Protein AF-A0A087UMG6-F1 (afdb_monomer_lite)

Organism: Stegodyphus mimosarum (NCBI:txid407821)

Sequence (334 aa):
MNNIQQLRVQLEKMFESMGGEKLDEEAASILNELQQQLNTVLDDLSVVFAKSLEGTIRESMQELSALLSAVKGTGQVSMNQVSQRNEVMAEADHVLHPLMDILDGKLSMFYQVCERTVLKRLLKELWKIVITTMEKIVVLPPISEKNVILPNLPNAKIEDMGRLLRNHVTATTKLPSALGVMVEKNLTPKQCAVLDVALDTIKQYFHANGNGLKKAFLDKSAELQSLRYALSLYTQTTDTLIKTFVTTQTKQDAPTAEEGSVGEVSIQVDLFTHPGTGEHKITVKVVAANDLKWPSTSMFRPFVEVNLIGPHLSDKRRKHATKSKNNNWSPKYN

InterPro domains:
  IPR000008 C2 domain [PF00168] (281-334)
  IPR010439 MUN domain [PF06292] (1-245)
  IPR014772 Mammalian uncoordinated homology 13, domain 2 [PS51259] (93-245)
  IPR027080 Protein Unc-13 [PTHR10480] (1-334)
  IPR035892 C2 domain superfamily [G3DSA:2.60.40.150] (274-334)
  IPR035892 C2 domain superfamily [SSF49562] (280-334)

pLDDT: mean 81.46, std 19.26, range [29.16, 97.81]

Secondary structure (DSSP, 8-state):
-HHHHHHHHHHHHHHHHTTGGGS-HHHHHHHHHHHHHHHHHHHHHHHHHHHHTHHHHHHHHHHHHHHHHH----S---TTSHHHHHHHHHHHHHHHHHHHHHHHHHHHHHHHHS-HHHHHHHHHHHHHHHHHHHIIIIISPP--GGGTTSS--TT--THHHHHHHHHHHHTTT---S-S------PPPHHHHHHHHHHHHHHHHHHHGGGTSS-HHHHHT-HHHHHHHHHHHHHHS-HHHHHHHHHHH-SSS----TTT----EEEEEEEEEE-TTT--EEEEEEEEEEES---S-TTS-----EEE---TT-TTS--EEEPPP-TT-SS-B--

Structure (mmCIF, N/CA/C/O backbone):
data_AF-A0A087UMG6-F1
#
_entry.id   AF-A0A087UMG6-F1
#
loop_
_atom_site.group_PDB
_atom_site.id
_atom_site.type_symbol
_atom_site.label_atom_id
_atom_site.label_alt_id
_atom_site.label_comp_id
_atom_site.label_asym_id
_atom_site.label_entity_id
_atom_site.label_seq_id
_atom_site.pdbx_PDB_ins_code
_atom_site.Cartn_x
_atom_site.Cartn_y
_atom_site.Cartn_z
_atom_site.occupancy
_atom_site.B_iso_or_equiv
_atom_site.auth_seq_id
_atom_site.auth_comp_id
_atom_site.auth_asym_id
_atom_site.auth_atom_id
_atom_site.pdbx_PDB_model_num
ATOM 1 N N . MET A 1 1 ? -2.969 4.863 24.214 1.00 96.88 1 MET A N 1
ATOM 2 C CA . MET A 1 1 ? -3.986 4.663 23.153 1.00 96.88 1 MET A CA 1
ATOM 3 C C . MET A 1 1 ? -5.329 4.210 23.714 1.00 96.88 1 MET A C 1
ATOM 5 O O . MET A 1 1 ? -6.269 4.979 23.588 1.00 96.88 1 MET A O 1
ATOM 9 N N . ASN A 1 2 ? -5.426 3.057 24.400 1.00 97.50 2 ASN A N 1
ATOM 10 C CA . ASN A 1 2 ? -6.680 2.620 25.051 1.00 97.50 2 ASN A CA 1
ATOM 11 C C . ASN A 1 2 ? -7.293 3.700 25.955 1.00 97.50 2 ASN A C 1
ATOM 13 O O . ASN A 1 2 ? -8.479 3.971 25.845 1.00 97.50 2 ASN A O 1
ATOM 17 N N . ASN A 1 3 ? -6.483 4.384 26.772 1.00 97.81 3 ASN A N 1
ATOM 18 C CA . ASN A 1 3 ? -6.980 5.471 27.623 1.00 97.81 3 ASN A CA 1
ATOM 19 C C . ASN A 1 3 ? -7.586 6.630 26.812 1.00 97.81 3 ASN A C 1
ATOM 21 O O . ASN A 1 3 ? -8.640 7.126 27.180 1.00 97.81 3 ASN A O 1
ATOM 25 N N . ILE A 1 4 ? -6.980 7.027 25.685 1.00 97.25 4 ILE A N 1
ATOM 26 C CA . ILE A 1 4 ? -7.534 8.072 24.803 1.00 97.25 4 ILE A CA 1
ATOM 27 C C . ILE A 1 4 ? -8.855 7.607 24.190 1.00 97.25 4 ILE A C 1
ATOM 29 O O . ILE A 1 4 ? -9.830 8.350 24.182 1.00 97.25 4 ILE A O 1
ATOM 33 N N . GLN A 1 5 ? -8.921 6.355 23.733 1.00 97.25 5 GLN A N 1
ATOM 34 C CA . GLN A 1 5 ? -10.170 5.788 23.235 1.00 97.25 5 GLN A CA 1
ATOM 35 C C . GLN A 1 5 ? -11.246 5.725 24.331 1.00 97.25 5 GLN A C 1
ATOM 37 O O . GLN A 1 5 ? -12.407 6.012 24.058 1.00 97.25 5 GLN A O 1
ATOM 42 N N . GLN A 1 6 ? -10.869 5.423 25.573 1.00 96.88 6 GLN A N 1
ATOM 43 C CA . GLN A 1 6 ? -11.788 5.450 26.706 1.00 96.88 6 GLN A CA 1
ATOM 44 C C . GLN A 1 6 ? -12.286 6.870 26.995 1.00 96.88 6 GLN A C 1
ATOM 46 O O . GLN A 1 6 ? -13.479 7.039 27.227 1.00 96.88 6 GLN A O 1
ATOM 51 N N . LEU A 1 7 ? -11.419 7.889 26.933 1.00 97.56 7 LEU A N 1
ATOM 52 C CA . LEU A 1 7 ? -11.834 9.291 27.059 1.00 97.56 7 LEU A CA 1
ATOM 53 C C . LEU A 1 7 ? -12.870 9.663 25.994 1.00 97.56 7 LEU A C 1
ATOM 55 O O . LEU A 1 7 ? -13.872 10.279 26.333 1.00 97.56 7 LEU A O 1
ATOM 59 N N . ARG A 1 8 ? -12.690 9.221 24.741 1.00 97.00 8 ARG A N 1
ATOM 60 C CA . ARG A 1 8 ? -13.680 9.430 23.668 1.00 97.00 8 ARG A CA 1
ATOM 61 C C . ARG A 1 8 ? -15.029 8.800 24.000 1.00 97.00 8 ARG A C 1
ATOM 63 O O . ARG A 1 8 ? -16.051 9.466 23.908 1.00 97.00 8 ARG A O 1
ATOM 70 N N . VAL A 1 9 ? -15.041 7.545 24.446 1.00 96.88 9 VAL A N 1
ATOM 71 C CA . VAL A 1 9 ? -16.291 6.855 24.817 1.00 96.88 9 VAL A CA 1
ATOM 72 C C . VAL A 1 9 ? -16.974 7.531 26.011 1.00 96.88 9 VAL A C 1
ATOM 74 O O . VAL A 1 9 ? -18.194 7.658 26.037 1.00 96.88 9 VAL A O 1
ATOM 77 N N . GLN A 1 10 ? -16.212 7.972 27.015 1.00 97.06 10 GLN A N 1
ATOM 78 C CA . GLN A 1 10 ? -16.776 8.657 28.184 1.00 97.06 10 GLN A CA 1
ATOM 79 C C . GLN A 1 10 ? -17.287 10.060 27.842 1.00 97.06 10 GLN A C 1
ATOM 81 O O . GLN A 1 10 ? -18.325 10.463 28.356 1.00 97.06 10 GLN A O 1
ATOM 86 N N . LEU A 1 11 ? -16.605 10.776 26.947 1.00 96.69 11 LEU A N 1
ATOM 87 C CA . LEU A 1 11 ? -17.041 12.079 26.451 1.00 96.69 11 LEU A CA 1
ATOM 88 C C . LEU A 1 11 ? -18.372 11.976 25.688 1.00 96.69 11 LEU A C 1
ATOM 90 O O . LEU A 1 11 ? -19.240 12.821 25.871 1.00 96.69 11 LEU A O 1
ATOM 94 N N . GLU A 1 12 ? -18.565 10.922 24.893 1.00 95.25 12 GLU A N 1
ATOM 95 C CA . GLU A 1 12 ? -19.831 10.656 24.190 1.00 95.25 12 GLU A CA 1
ATOM 96 C C . GLU A 1 12 ? -20.974 10.365 25.177 1.00 95.25 12 GLU A C 1
ATOM 98 O O . GLU A 1 12 ? -22.037 10.975 25.099 1.00 95.25 12 GLU A O 1
ATOM 103 N N . LYS A 1 13 ? -20.724 9.541 26.203 1.00 96.31 13 LYS A N 1
ATOM 104 C CA . LYS A 1 13 ? -21.700 9.302 27.284 1.00 96.31 13 LYS A CA 1
ATOM 105 C C . LYS A 1 13 ? -22.037 10.565 28.075 1.00 96.31 13 LYS A C 1
ATOM 107 O O . LYS A 1 13 ? -23.180 10.747 28.495 1.00 96.31 13 LYS A O 1
ATOM 112 N N . MET A 1 14 ? -21.046 11.423 28.312 1.00 96.50 14 MET A N 1
ATOM 113 C CA . MET A 1 14 ? -21.250 12.709 28.977 1.00 96.50 14 MET A CA 1
ATOM 114 C C . MET A 1 14 ? -22.135 13.620 28.121 1.00 96.50 14 MET A C 1
ATOM 116 O O . MET A 1 14 ? -23.086 14.189 28.647 1.00 96.50 14 MET A O 1
ATOM 120 N N . PHE A 1 15 ? -21.881 13.692 26.812 1.00 95.44 15 PHE A N 1
ATOM 121 C CA . PHE A 1 15 ? -22.708 14.437 25.860 1.00 95.44 15 PHE A CA 1
ATOM 122 C C . PHE A 1 15 ? -24.171 13.959 25.866 1.00 95.44 15 PHE A C 1
ATOM 124 O O . PHE A 1 15 ? -25.082 14.773 26.019 1.00 95.44 15 PHE A O 1
ATOM 131 N N . GLU A 1 16 ? -24.408 12.644 25.803 1.00 95.56 16 GLU A N 1
ATOM 132 C CA . GLU A 1 16 ? -25.759 12.070 25.913 1.00 95.56 16 GLU A CA 1
ATOM 133 C C . GLU A 1 16 ? -26.431 12.431 27.249 1.00 95.56 16 GLU A C 1
ATOM 135 O O . GLU A 1 16 ? -27.597 12.828 27.279 1.00 95.56 16 GLU A O 1
ATOM 140 N N . SER A 1 17 ? -25.683 12.363 28.354 1.00 95.50 17 SER A N 1
ATOM 141 C CA . SER A 1 17 ? -26.187 12.685 29.699 1.00 95.50 17 SER A CA 1
ATOM 142 C C . SER A 1 17 ? -26.533 14.168 29.873 1.00 95.50 17 SER A C 1
ATOM 144 O O . SER A 1 17 ? -27.397 14.505 30.681 1.00 95.50 17 SER A O 1
ATOM 146 N N . MET A 1 18 ? -25.882 15.055 29.116 1.00 94.38 18 MET A N 1
ATOM 147 C CA . MET A 1 18 ? -26.137 16.499 29.122 1.00 94.38 18 MET A CA 1
ATOM 148 C C . MET A 1 18 ? -27.337 16.912 28.252 1.00 94.38 18 MET A C 1
ATOM 150 O O . MET A 1 18 ? -27.683 18.090 28.221 1.00 94.38 18 MET A O 1
ATOM 154 N N . GLY A 1 19 ? -28.000 15.967 27.577 1.00 91.62 19 GLY A N 1
ATOM 155 C CA . GLY A 1 19 ? -29.175 16.229 26.741 1.00 91.62 19 GLY A CA 1
ATOM 156 C C . GLY A 1 19 ? -29.000 15.843 25.273 1.00 91.62 19 GLY A C 1
ATOM 157 O O . GLY A 1 19 ? -29.970 15.936 24.517 1.00 91.62 19 GLY A O 1
ATOM 158 N N . GLY A 1 20 ? -27.810 15.379 24.874 1.00 92.19 20 GLY A N 1
ATOM 159 C CA . GLY A 1 20 ? -27.520 14.912 23.519 1.00 92.19 20 GLY A CA 1
ATOM 160 C C . GLY A 1 20 ? -27.880 15.960 22.467 1.00 92.19 20 GLY A C 1
ATOM 161 O O . GLY A 1 20 ? -27.432 17.097 22.531 1.00 92.19 20 GLY A O 1
ATOM 162 N N . GLU A 1 21 ? -28.756 15.599 21.530 1.00 90.19 21 GLU A N 1
ATOM 163 C CA . GLU A 1 21 ? -29.233 16.499 20.466 1.00 90.19 21 GLU A CA 1
ATOM 164 C C . GLU A 1 21 ? -30.024 17.718 20.972 1.00 90.19 21 GLU A C 1
ATOM 166 O O . GLU A 1 21 ? -30.238 18.662 20.219 1.00 90.19 21 GLU A O 1
ATOM 171 N N . LYS A 1 22 ? -30.480 17.709 22.231 1.00 92.44 22 LYS A N 1
ATOM 172 C CA . LYS A 1 22 ? -31.186 18.840 22.859 1.00 92.44 22 LYS A CA 1
ATOM 173 C C . LYS A 1 22 ? -30.254 19.758 23.651 1.00 92.44 22 LYS A C 1
ATOM 175 O O . LYS A 1 22 ? -30.741 20.688 24.294 1.00 92.44 22 LYS A O 1
ATOM 180 N N . LEU A 1 23 ? -28.955 19.457 23.678 1.00 93.56 23 LEU A N 1
ATOM 181 C CA . LEU A 1 23 ? -27.955 20.323 24.285 1.00 93.56 23 LEU A CA 1
ATOM 182 C C . LEU A 1 23 ? -27.859 21.631 23.490 1.00 93.56 23 LEU A C 1
ATOM 184 O O . LEU A 1 23 ? -28.075 21.650 22.282 1.00 93.56 23 LEU A O 1
ATOM 188 N N . ASP A 1 24 ? -27.522 22.712 24.188 1.00 95.62 24 ASP A N 1
ATOM 189 C CA . ASP A 1 24 ? -27.194 23.991 23.568 1.00 95.62 24 ASP A CA 1
ATOM 190 C C . ASP A 1 24 ? -26.159 23.829 22.435 1.00 95.62 24 ASP A C 1
ATOM 192 O O . ASP A 1 24 ? -25.191 23.073 22.569 1.00 95.62 24 ASP A O 1
ATOM 196 N N . GLU A 1 25 ? -26.373 24.527 21.3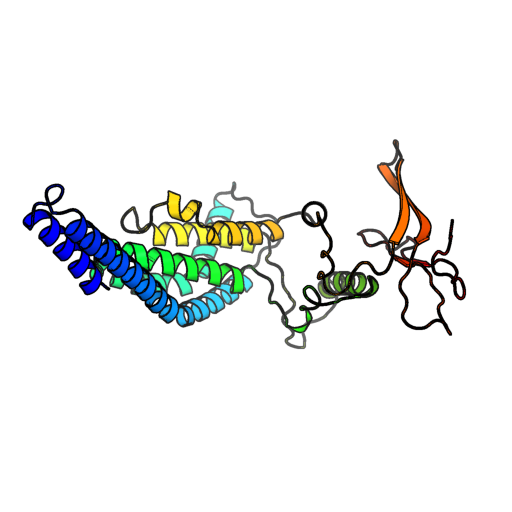15 1.00 94.56 25 GLU A N 1
ATOM 197 C CA . GLU A 1 25 ? -25.588 24.346 20.088 1.00 94.56 25 GLU A CA 1
ATOM 198 C C . GLU A 1 25 ? -24.107 24.701 20.274 1.00 94.56 25 GLU A C 1
ATOM 200 O O . GLU A 1 25 ? -23.239 24.011 19.732 1.00 94.56 25 GLU A O 1
ATOM 205 N N . GLU A 1 26 ? -23.793 25.732 21.066 1.00 95.19 26 GLU A N 1
ATOM 206 C CA . GLU A 1 26 ? -22.411 26.152 21.315 1.00 95.19 26 GLU A CA 1
ATOM 207 C C . GLU A 1 26 ? -21.678 25.096 22.151 1.00 95.19 26 GLU A C 1
ATOM 209 O O . GLU A 1 26 ? -20.587 24.642 21.787 1.00 95.19 26 GLU A O 1
ATOM 214 N N . ALA A 1 27 ? -22.319 24.616 23.221 1.00 94.62 27 ALA A N 1
ATOM 215 C CA . ALA A 1 27 ? -21.781 23.533 24.040 1.00 94.62 27 ALA A CA 1
ATOM 216 C C . ALA A 1 27 ? -21.611 22.227 23.238 1.00 94.62 27 ALA A C 1
ATOM 218 O O . ALA A 1 27 ? -20.572 21.566 23.338 1.00 94.62 27 ALA A O 1
ATOM 219 N N . ALA A 1 28 ? -22.597 21.864 22.412 1.00 94.75 28 ALA A N 1
ATOM 220 C CA . ALA A 1 28 ? -22.528 20.689 21.546 1.00 94.75 28 ALA A CA 1
ATOM 221 C C . ALA A 1 28 ? -21.385 20.798 20.523 1.00 94.75 28 ALA A C 1
ATOM 223 O O . ALA A 1 28 ? -20.657 19.824 20.309 1.00 94.75 28 ALA A O 1
ATOM 224 N N . SER A 1 29 ? -21.183 21.978 19.929 1.00 95.38 29 SER A N 1
ATOM 225 C CA . SER A 1 29 ? -20.085 22.232 18.991 1.00 95.38 29 SER A CA 1
ATOM 226 C C . SER A 1 29 ? -18.717 22.001 19.641 1.00 95.38 29 SER A C 1
ATOM 228 O O . SER A 1 29 ? -17.891 21.279 19.083 1.00 95.38 29 SER A O 1
ATOM 230 N N . ILE A 1 30 ? -18.495 22.532 20.849 1.00 96.31 30 ILE A N 1
ATOM 231 C CA . ILE A 1 30 ? -17.230 22.368 21.588 1.00 96.31 30 ILE A CA 1
ATOM 232 C C . ILE A 1 30 ? -16.951 20.889 21.899 1.00 96.31 30 ILE A C 1
ATOM 234 O O . ILE A 1 30 ? -15.829 20.407 21.724 1.00 96.31 30 ILE A O 1
ATOM 238 N N . LEU A 1 31 ? -17.965 20.141 22.346 1.00 95.88 31 LEU A N 1
ATOM 239 C CA . LEU A 1 31 ? -17.809 18.718 22.671 1.00 95.88 31 LEU A CA 1
ATOM 240 C C . LEU A 1 31 ? -17.528 17.867 21.423 1.00 95.88 31 LEU A C 1
ATOM 242 O O . LEU A 1 31 ? -16.711 16.942 21.482 1.00 95.88 31 LEU A O 1
ATOM 246 N N . ASN A 1 32 ? -18.150 18.199 20.290 1.00 94.81 32 ASN A N 1
ATOM 247 C CA . ASN A 1 32 ? -17.884 17.548 19.006 1.00 94.81 32 ASN A CA 1
ATOM 248 C C . ASN A 1 32 ? -16.474 17.853 18.484 1.00 94.81 32 ASN A C 1
ATOM 250 O O . ASN A 1 32 ? -15.786 16.949 18.000 1.00 94.81 32 ASN A O 1
ATOM 254 N N . GLU A 1 33 ? -16.004 19.093 18.629 1.00 97.06 33 GLU A N 1
ATOM 255 C CA . GLU A 1 33 ? -14.626 19.446 18.286 1.00 97.06 33 GLU A CA 1
ATOM 256 C C . GLU A 1 33 ? -13.630 18.666 19.156 1.00 97.06 33 GLU A C 1
ATOM 258 O O . GLU A 1 33 ? -12.687 18.061 18.638 1.00 97.06 33 GLU A O 1
ATOM 263 N N . LEU A 1 34 ? -13.880 18.572 20.466 1.00 97.38 34 LEU A N 1
ATOM 264 C CA . LEU A 1 34 ? -13.047 17.783 21.374 1.00 97.38 34 LEU A CA 1
ATOM 265 C C . LEU A 1 34 ? -13.039 16.288 21.000 1.00 97.38 34 LEU A C 1
ATOM 267 O O . LEU A 1 34 ? -11.981 15.652 21.030 1.00 97.38 34 LEU A O 1
ATOM 271 N N . GLN A 1 35 ? -14.180 15.719 20.591 1.00 97.00 35 GLN A N 1
ATOM 272 C CA . GLN A 1 35 ? -14.247 14.350 20.056 1.00 97.00 35 GLN A CA 1
ATOM 273 C C . GLN A 1 35 ? -13.342 14.162 18.837 1.00 97.00 35 GLN A C 1
ATOM 275 O O . GLN A 1 35 ? -12.642 13.145 18.731 1.00 97.00 35 GLN A O 1
ATOM 280 N N . GLN A 1 36 ? -13.344 15.132 17.922 1.00 97.38 36 GLN A N 1
ATOM 281 C CA . GLN A 1 36 ? -12.503 15.104 16.732 1.00 97.38 36 GLN A CA 1
ATOM 282 C C . GLN A 1 36 ? -11.019 15.247 17.089 1.00 97.38 36 GLN A C 1
ATOM 284 O O . GLN A 1 36 ? -10.199 14.485 16.577 1.00 97.38 36 GLN A O 1
ATOM 289 N N . GLN A 1 37 ? -10.665 16.138 18.015 1.00 97.75 37 GLN A N 1
ATOM 290 C CA . GLN A 1 37 ? -9.287 16.297 18.488 1.00 97.75 37 GLN A CA 1
ATOM 291 C C . GLN A 1 37 ? -8.762 15.010 19.140 1.00 97.75 37 GLN A C 1
ATOM 293 O O . GLN A 1 37 ? -7.687 14.528 18.782 1.00 97.75 37 GLN A O 1
ATOM 298 N N . LEU A 1 38 ? -9.542 14.387 20.031 1.00 97.50 38 LEU A N 1
ATOM 299 C CA . LEU A 1 38 ? -9.181 13.097 20.630 1.00 97.50 38 LEU A CA 1
ATOM 300 C C . LEU A 1 38 ? -9.047 11.989 19.575 1.00 97.50 38 LEU A C 1
ATOM 302 O O . LEU A 1 38 ? -8.204 11.098 19.715 1.00 97.50 38 LEU A O 1
ATOM 306 N N . ASN A 1 39 ? -9.872 12.028 18.524 1.00 96.12 39 ASN A N 1
ATOM 307 C CA . ASN A 1 39 ? -9.770 11.103 17.401 1.00 96.12 39 ASN A CA 1
ATOM 308 C C . ASN A 1 39 ? -8.438 11.264 16.653 1.00 96.12 39 ASN A C 1
ATOM 310 O O . ASN A 1 39 ? -7.780 10.257 16.396 1.00 96.12 39 ASN A O 1
ATOM 314 N N . THR A 1 40 ? -8.044 12.500 16.345 1.00 97.44 40 THR A N 1
ATOM 315 C CA . THR A 1 40 ? -6.772 12.818 15.678 1.00 97.44 40 THR A CA 1
ATOM 316 C C . THR A 1 40 ? -5.576 12.413 16.536 1.00 97.44 40 THR A C 1
ATOM 318 O O . THR A 1 40 ? -4.700 11.703 16.056 1.00 97.44 40 THR A O 1
ATOM 321 N N . VAL A 1 41 ? -5.586 12.733 17.837 1.00 97.50 41 VAL A N 1
ATOM 322 C CA . VAL A 1 41 ? -4.524 12.314 18.774 1.00 97.50 41 VAL A CA 1
ATOM 323 C C . VAL A 1 41 ? -4.368 10.791 18.793 1.00 97.50 41 VAL A C 1
ATOM 325 O O . VAL A 1 41 ? -3.254 10.272 18.878 1.00 97.50 41 VAL A O 1
ATOM 328 N N . LEU A 1 42 ? -5.473 10.045 18.712 1.00 96.81 42 LEU A N 1
ATOM 329 C CA . LEU A 1 42 ? -5.409 8.588 18.649 1.00 96.81 42 LEU A CA 1
ATOM 330 C C . LEU A 1 42 ? -4.791 8.086 17.333 1.00 96.81 42 LEU A C 1
ATOM 332 O O . LEU A 1 42 ? -4.050 7.100 17.365 1.00 96.81 42 LEU A O 1
ATOM 336 N N . ASP A 1 43 ? -5.073 8.736 16.203 1.00 95.62 43 ASP A N 1
ATOM 337 C CA . ASP A 1 43 ? -4.438 8.425 14.916 1.00 95.62 43 ASP A CA 1
ATOM 338 C C . ASP A 1 43 ? -2.933 8.726 14.955 1.00 95.62 43 ASP A C 1
ATOM 340 O O . ASP A 1 43 ? -2.131 7.835 14.668 1.00 95.62 43 ASP A O 1
ATOM 344 N N . ASP A 1 44 ? -2.531 9.899 15.440 1.00 96.75 44 ASP A N 1
ATOM 345 C CA . ASP A 1 44 ? -1.119 10.290 15.547 1.00 96.75 44 ASP A CA 1
ATOM 346 C C . ASP A 1 44 ? -0.325 9.338 16.451 1.00 96.75 44 ASP A C 1
ATOM 348 O O . ASP A 1 44 ? 0.765 8.877 16.098 1.00 96.75 44 ASP A O 1
ATOM 352 N N . LEU A 1 45 ? -0.893 8.957 17.601 1.00 97.31 45 LEU A N 1
ATOM 353 C CA . LEU A 1 45 ? -0.280 7.961 18.484 1.00 97.31 45 LEU A CA 1
ATOM 354 C C . LEU A 1 45 ? -0.165 6.585 17.814 1.00 97.31 45 LEU A C 1
ATOM 356 O O . LEU A 1 45 ? 0.808 5.872 18.070 1.00 97.31 45 LEU A O 1
ATOM 360 N N . SER A 1 46 ? -1.129 6.211 16.964 1.00 96.38 46 SER A N 1
ATOM 361 C CA . SER A 1 46 ? -1.071 4.957 16.198 1.00 96.38 46 SER A CA 1
ATOM 362 C C . SER A 1 46 ? 0.108 4.967 15.230 1.00 96.38 46 SER A C 1
ATOM 364 O O . SER A 1 46 ? 0.848 3.985 15.166 1.00 96.38 46 SER A O 1
ATOM 366 N N . VAL A 1 47 ? 0.319 6.088 14.534 1.00 96.38 47 VAL A N 1
ATOM 367 C CA . VAL A 1 47 ? 1.440 6.283 13.603 1.00 96.38 47 VAL A CA 1
ATOM 368 C C . VAL A 1 47 ? 2.774 6.212 14.344 1.00 96.38 47 VAL A C 1
ATOM 370 O O . VAL A 1 47 ? 3.663 5.468 13.930 1.00 96.38 47 VAL A O 1
ATOM 373 N N . VAL A 1 48 ? 2.921 6.939 15.458 1.00 97.50 48 VAL A N 1
ATOM 374 C CA . VAL A 1 48 ? 4.161 6.938 16.258 1.00 97.50 48 VAL A CA 1
ATOM 375 C C . VAL A 1 48 ? 4.487 5.531 16.756 1.00 97.50 48 VAL A C 1
ATOM 377 O O . VAL A 1 48 ? 5.625 5.074 16.627 1.00 97.50 48 VAL A O 1
ATOM 380 N N . PHE A 1 49 ? 3.489 4.819 17.283 1.00 96.25 49 PHE A N 1
ATOM 381 C CA . PHE A 1 49 ? 3.678 3.453 17.754 1.00 96.25 49 PHE A CA 1
ATOM 382 C C . PHE A 1 49 ? 4.054 2.502 16.614 1.00 96.25 49 PHE A C 1
ATOM 384 O O . PHE A 1 49 ? 5.026 1.762 16.738 1.00 96.25 49 PHE A O 1
ATOM 391 N N . ALA A 1 50 ? 3.339 2.534 15.488 1.00 95.38 50 ALA A N 1
ATOM 392 C CA . ALA A 1 50 ? 3.637 1.664 14.353 1.00 95.38 50 ALA A CA 1
ATOM 393 C C . ALA A 1 50 ? 5.045 1.927 13.796 1.00 95.38 50 ALA A C 1
ATOM 395 O O . ALA A 1 50 ? 5.793 0.987 13.534 1.00 95.38 50 ALA A O 1
ATOM 396 N N . LYS A 1 51 ? 5.450 3.199 13.710 1.00 94.94 51 LYS A N 1
ATOM 397 C CA . LYS A 1 51 ? 6.790 3.596 13.264 1.00 94.94 51 LYS A CA 1
ATOM 398 C C . LYS A 1 51 ? 7.902 3.068 14.173 1.00 94.94 51 LYS A C 1
ATOM 400 O O . LYS A 1 51 ? 8.984 2.757 13.687 1.00 94.94 51 LYS A O 1
ATOM 405 N N . SER A 1 52 ? 7.639 2.887 15.470 1.00 96.00 52 SER A N 1
ATOM 406 C CA . SER A 1 52 ? 8.608 2.258 16.384 1.00 96.00 52 SER A CA 1
ATOM 407 C C . SER A 1 52 ? 8.933 0.799 16.023 1.00 96.00 52 SER A C 1
ATOM 409 O O . SER A 1 52 ? 10.004 0.309 16.369 1.00 96.00 52 SER A O 1
ATOM 411 N N . LEU A 1 53 ? 8.044 0.120 15.288 1.00 94.75 53 LEU A N 1
ATOM 412 C CA . LEU A 1 53 ? 8.231 -1.257 14.821 1.00 94.75 53 LEU A CA 1
ATOM 413 C C . LEU A 1 53 ? 8.912 -1.329 13.446 1.00 94.75 53 LEU A C 1
ATOM 415 O O . LEU A 1 53 ? 9.311 -2.413 13.024 1.00 94.75 53 LEU A O 1
ATOM 419 N N . GLU A 1 54 ? 9.062 -0.198 12.745 1.00 94.12 54 GLU A N 1
ATOM 420 C CA . GLU A 1 54 ? 9.599 -0.146 11.379 1.00 94.12 54 GLU A CA 1
ATOM 421 C C . GLU A 1 54 ? 11.014 -0.732 11.290 1.00 94.12 54 GLU A C 1
ATOM 423 O O . GLU A 1 54 ? 11.313 -1.441 10.333 1.00 94.12 54 GLU A O 1
ATOM 428 N N . GLY A 1 55 ? 11.867 -0.494 12.294 1.00 94.94 55 GLY A N 1
ATOM 429 C CA . GLY A 1 55 ? 13.229 -1.040 12.340 1.00 94.94 55 GLY A CA 1
ATOM 430 C C . GLY A 1 55 ? 13.246 -2.570 12.344 1.00 94.94 55 GLY A C 1
ATOM 431 O O . GLY A 1 55 ? 13.857 -3.185 11.476 1.00 94.94 55 GLY A O 1
ATOM 432 N N . THR A 1 56 ? 12.484 -3.181 13.252 1.00 95.19 56 THR A N 1
ATOM 433 C CA . THR A 1 56 ? 12.365 -4.643 13.358 1.00 95.19 56 THR A CA 1
ATOM 434 C C . THR A 1 56 ? 11.730 -5.262 12.109 1.00 95.19 56 THR A C 1
ATOM 436 O O . THR A 1 56 ? 12.180 -6.298 11.627 1.00 95.19 56 THR A O 1
ATOM 439 N N . ILE A 1 57 ? 10.707 -4.616 11.537 1.00 96.38 57 ILE A N 1
ATOM 440 C CA . ILE A 1 57 ? 10.078 -5.073 10.285 1.00 96.38 57 ILE A CA 1
ATOM 441 C C . ILE A 1 57 ? 11.072 -4.990 9.125 1.00 96.38 57 ILE A C 1
ATOM 443 O O . ILE A 1 57 ? 11.108 -5.885 8.286 1.00 96.38 57 ILE A O 1
ATOM 447 N N . ARG A 1 58 ? 11.889 -3.935 9.067 1.00 95.38 58 ARG A N 1
ATOM 448 C CA . ARG A 1 58 ? 12.925 -3.761 8.044 1.00 95.38 58 ARG A CA 1
ATOM 449 C C . ARG A 1 58 ? 13.981 -4.861 8.108 1.00 95.38 58 ARG A C 1
ATOM 451 O O . ARG A 1 58 ? 14.318 -5.387 7.053 1.00 95.38 58 ARG A O 1
ATOM 458 N N . GLU A 1 59 ? 14.479 -5.202 9.293 1.00 95.06 59 GLU A N 1
ATOM 459 C CA . GLU A 1 59 ? 15.451 -6.294 9.489 1.00 95.06 59 GLU A CA 1
ATOM 460 C C . GLU A 1 59 ? 14.875 -7.632 9.006 1.00 95.06 59 GLU A C 1
ATOM 462 O O . GLU A 1 59 ? 15.445 -8.293 8.142 1.00 95.06 59 GLU A O 1
ATOM 467 N N . SER A 1 60 ? 13.662 -7.954 9.447 1.00 96.19 60 SER A N 1
ATOM 468 C CA . SER A 1 60 ? 12.928 -9.137 8.994 1.00 96.19 60 SER A CA 1
ATOM 469 C C . SER A 1 60 ? 12.707 -9.178 7.479 1.00 96.19 60 SER A C 1
ATOM 471 O O . SER A 1 60 ? 12.857 -10.215 6.834 1.00 96.19 60 SER A O 1
ATOM 473 N N . MET A 1 61 ? 12.409 -8.028 6.872 1.00 95.56 61 MET A N 1
ATOM 474 C CA . MET A 1 61 ? 12.225 -7.926 5.427 1.00 95.56 61 MET A CA 1
ATOM 475 C C . MET A 1 61 ? 13.542 -8.111 4.653 1.00 95.56 61 MET A C 1
ATOM 477 O O . MET A 1 61 ? 13.523 -8.580 3.515 1.00 95.56 61 MET A O 1
ATOM 481 N N . GLN A 1 62 ? 14.689 -7.761 5.246 1.00 94.06 62 GLN A N 1
ATOM 482 C CA . GLN A 1 62 ? 16.005 -8.047 4.664 1.00 94.06 62 GLN A CA 1
ATOM 483 C C . GLN A 1 62 ? 16.299 -9.549 4.675 1.00 94.06 62 GLN A C 1
ATOM 485 O O . GLN A 1 62 ? 16.772 -10.077 3.668 1.00 94.06 62 GLN A O 1
ATOM 490 N N . GLU A 1 63 ? 15.967 -10.245 5.763 1.00 94.81 63 GLU A N 1
ATOM 491 C CA . GLU A 1 63 ? 16.071 -11.708 5.834 1.00 94.81 63 GLU A CA 1
ATOM 492 C C . GLU A 1 63 ? 15.145 -12.386 4.818 1.00 94.81 63 GLU A C 1
ATOM 494 O O . GLU A 1 63 ? 15.590 -13.246 4.057 1.00 94.81 63 GLU A O 1
ATOM 499 N N . LEU A 1 64 ? 13.891 -11.932 4.720 1.00 95.50 64 LEU A N 1
ATOM 500 C CA . LEU A 1 64 ? 12.943 -12.384 3.699 1.00 95.50 64 LEU A CA 1
ATOM 501 C C . LEU A 1 64 ? 13.512 -12.199 2.285 1.00 95.50 64 LEU A C 1
ATOM 503 O O . LEU A 1 64 ? 13.445 -13.114 1.464 1.00 95.50 64 LEU A O 1
ATOM 507 N N . SER A 1 65 ? 14.104 -11.036 1.994 1.00 92.62 65 SER A N 1
ATOM 508 C CA . SER A 1 65 ? 14.742 -10.756 0.700 1.00 92.62 65 SER A CA 1
ATOM 509 C C . SER A 1 65 ? 15.905 -11.717 0.415 1.00 92.62 65 SER A C 1
ATOM 511 O O . SER A 1 65 ? 16.032 -12.244 -0.695 1.00 92.62 65 SER A O 1
ATOM 513 N N . ALA A 1 66 ? 16.720 -12.023 1.430 1.00 91.88 66 ALA A N 1
ATOM 514 C CA . ALA A 1 66 ? 17.809 -12.988 1.312 1.00 91.88 66 ALA A CA 1
ATOM 515 C C . ALA A 1 66 ? 17.293 -14.407 1.012 1.00 91.88 66 ALA A C 1
ATOM 517 O O . ALA A 1 66 ? 17.810 -15.051 0.093 1.00 91.88 66 ALA A O 1
ATOM 518 N N . LEU A 1 67 ? 16.245 -14.866 1.705 1.00 93.94 67 LEU A N 1
ATOM 519 C CA . LEU A 1 67 ? 15.600 -16.159 1.438 1.00 93.94 67 LEU A CA 1
ATOM 520 C C . LEU A 1 67 ? 15.012 -16.207 0.025 1.00 93.94 67 LEU A C 1
ATOM 522 O O . LEU A 1 67 ? 15.278 -17.144 -0.728 1.00 93.94 67 LEU A O 1
ATOM 526 N N . LEU A 1 68 ? 14.303 -15.152 -0.389 1.00 92.62 68 LEU A N 1
ATOM 527 C CA . LEU A 1 68 ? 13.749 -15.057 -1.737 1.00 92.62 68 LEU A CA 1
ATOM 528 C C . LEU A 1 68 ? 14.847 -15.140 -2.807 1.00 92.62 68 LEU A C 1
ATOM 530 O O . LEU A 1 68 ? 14.666 -15.789 -3.838 1.00 92.62 68 LEU A O 1
ATOM 534 N N . SER A 1 69 ? 16.009 -14.525 -2.569 1.00 89.38 69 SER A N 1
ATOM 535 C CA . SER A 1 69 ? 17.143 -14.566 -3.501 1.00 89.38 69 SER A CA 1
ATOM 536 C C . SER A 1 69 ? 17.718 -15.978 -3.703 1.00 89.38 69 SER A C 1
ATOM 538 O O . SER A 1 69 ? 18.303 -16.262 -4.755 1.00 89.38 69 SER A O 1
ATOM 540 N N . ALA A 1 70 ? 17.527 -16.870 -2.724 1.00 88.62 70 ALA A N 1
ATOM 541 C CA . ALA A 1 70 ? 17.945 -18.267 -2.786 1.00 88.62 70 ALA A CA 1
ATOM 542 C C . ALA A 1 70 ? 16.971 -19.149 -3.586 1.00 88.62 70 ALA A C 1
ATOM 544 O O . ALA A 1 70 ? 17.370 -20.229 -4.034 1.00 88.62 70 ALA A O 1
ATOM 545 N N . VAL A 1 71 ? 15.740 -18.680 -3.830 1.00 88.00 71 VAL A N 1
ATOM 546 C CA . VAL A 1 71 ? 14.736 -19.391 -4.631 1.00 88.00 71 VAL A CA 1
ATOM 547 C C . VAL A 1 71 ? 15.223 -19.522 -6.069 1.00 88.00 71 VAL A C 1
ATOM 549 O O . VAL A 1 71 ? 15.310 -18.551 -6.826 1.00 88.00 71 VAL A O 1
ATOM 552 N N . LYS A 1 72 ? 15.527 -20.758 -6.469 1.00 81.81 72 LYS A N 1
ATOM 553 C CA . LYS A 1 72 ? 15.950 -21.092 -7.831 1.00 81.81 72 LYS A CA 1
ATOM 554 C C . LYS A 1 72 ? 14.790 -21.698 -8.616 1.00 81.81 72 LYS A C 1
ATOM 556 O O . LYS A 1 72 ? 14.054 -22.560 -8.137 1.00 81.81 72 LYS A O 1
ATOM 561 N N . GLY A 1 73 ? 14.663 -21.268 -9.865 1.00 67.50 73 GLY A N 1
ATOM 562 C CA . GLY A 1 73 ? 13.763 -21.861 -10.844 1.00 67.50 73 GLY A CA 1
ATOM 563 C C . GLY A 1 73 ? 13.845 -21.122 -12.168 1.00 67.50 73 GLY A C 1
ATOM 564 O O . GLY A 1 73 ? 13.635 -19.914 -12.233 1.00 67.50 73 GLY A O 1
ATOM 565 N N . THR A 1 74 ? 14.189 -21.847 -13.225 1.00 52.66 74 THR A N 1
ATOM 566 C CA . THR A 1 74 ? 14.248 -21.326 -14.592 1.00 52.66 74 THR A CA 1
ATOM 567 C C . THR A 1 74 ? 12.954 -21.689 -15.313 1.00 52.66 74 THR A C 1
ATOM 569 O O . THR A 1 74 ? 12.728 -22.864 -15.591 1.00 52.66 74 THR A O 1
ATOM 572 N N . GLY A 1 75 ? 12.108 -20.702 -15.615 1.00 60.91 75 GLY A N 1
ATOM 573 C CA . GLY A 1 75 ? 10.892 -20.896 -16.415 1.00 60.91 75 GLY A CA 1
ATOM 574 C C . GLY A 1 75 ? 9.658 -20.191 -15.853 1.00 60.91 75 GLY A C 1
ATOM 575 O O . GLY A 1 75 ? 9.645 -19.748 -14.706 1.00 60.91 75 GLY A O 1
ATOM 576 N N . GLN A 1 76 ? 8.616 -20.070 -16.679 1.00 61.47 76 GLN A N 1
ATOM 577 C CA . GLN A 1 76 ? 7.295 -19.644 -16.217 1.00 61.47 76 GLN A CA 1
ATOM 578 C C . GLN A 1 76 ? 6.684 -20.755 -15.358 1.00 61.47 76 GLN A C 1
ATOM 580 O O . GLN A 1 76 ? 6.616 -21.906 -15.787 1.00 61.47 76 GLN A O 1
ATOM 585 N N . VAL A 1 77 ? 6.245 -20.411 -14.148 1.00 69.00 77 VAL A N 1
ATOM 586 C CA . VAL A 1 77 ? 5.577 -21.357 -13.249 1.00 69.00 77 VAL A CA 1
ATOM 587 C C . VAL A 1 77 ? 4.107 -21.456 -13.639 1.00 69.00 77 VAL A C 1
ATOM 589 O O . VAL A 1 77 ? 3.420 -20.438 -13.740 1.00 69.00 77 VAL A O 1
ATOM 592 N N . SER A 1 78 ? 3.608 -22.673 -13.863 1.00 71.12 78 SER A N 1
ATOM 593 C CA . SER A 1 78 ? 2.195 -22.887 -14.164 1.00 71.12 78 SER A CA 1
ATOM 594 C C . SER A 1 78 ? 1.433 -23.205 -12.883 1.00 71.12 78 SER A C 1
ATOM 596 O O . SER A 1 78 ? 1.453 -24.332 -12.392 1.00 71.12 78 SER A O 1
ATOM 598 N N . MET A 1 79 ? 0.677 -22.230 -12.375 1.00 73.75 79 MET A N 1
ATOM 599 C CA . MET A 1 79 ? -0.180 -22.411 -11.190 1.00 73.75 79 MET A CA 1
ATOM 600 C C . MET A 1 79 ? -1.359 -23.380 -11.414 1.00 73.75 79 MET A C 1
ATOM 602 O O . MET A 1 79 ? -2.095 -23.692 -10.475 1.00 73.75 79 MET A O 1
ATOM 606 N N . ASN A 1 80 ? -1.532 -23.882 -12.643 1.00 73.31 80 ASN A N 1
ATOM 607 C CA . ASN A 1 80 ? -2.533 -24.891 -12.994 1.00 73.31 80 ASN A CA 1
ATOM 608 C C . ASN A 1 80 ? -2.091 -26.315 -12.619 1.00 73.31 80 ASN A C 1
ATOM 610 O O . ASN A 1 80 ? -2.942 -27.186 -12.448 1.00 73.31 80 ASN A O 1
ATOM 614 N N . GLN A 1 81 ? -0.784 -26.568 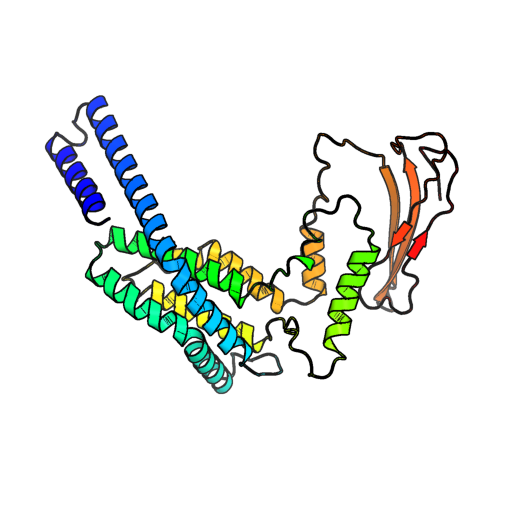-12.473 1.00 80.19 81 GLN A N 1
ATOM 615 C CA . GLN A 1 81 ? -0.283 -27.853 -11.985 1.00 80.19 81 GLN A CA 1
ATOM 616 C C . GLN A 1 81 ? -0.217 -27.853 -10.457 1.00 80.19 81 GLN A C 1
ATOM 618 O O . GLN A 1 81 ? 0.482 -27.044 -9.850 1.00 80.19 81 GLN A O 1
ATOM 623 N N . VAL A 1 82 ? -0.920 -28.801 -9.831 1.00 80.88 82 VAL A N 1
ATOM 624 C CA . VAL A 1 82 ? -1.019 -28.913 -8.365 1.00 80.88 82 VAL A CA 1
ATOM 625 C C . VAL A 1 82 ? 0.355 -29.097 -7.708 1.00 80.88 82 VAL A C 1
ATOM 627 O O . VAL A 1 82 ? 0.620 -28.488 -6.679 1.00 80.88 82 VAL A O 1
ATOM 630 N N . SER A 1 83 ? 1.254 -29.875 -8.318 1.00 81.69 83 SER A N 1
ATOM 631 C CA . SER A 1 83 ? 2.614 -30.095 -7.806 1.00 81.69 83 SER A CA 1
ATOM 632 C C . SER A 1 83 ? 3.440 -28.807 -7.750 1.00 81.69 83 SER A C 1
ATOM 634 O O . SER A 1 83 ? 4.002 -28.495 -6.705 1.00 81.69 83 SER A O 1
ATOM 636 N N . GLN A 1 84 ? 3.461 -28.027 -8.836 1.00 82.12 84 GLN A N 1
ATOM 637 C CA . GLN A 1 84 ? 4.180 -26.747 -8.890 1.00 82.12 84 GLN A CA 1
ATOM 638 C C . GLN A 1 84 ? 3.563 -25.712 -7.948 1.00 82.12 84 GLN A C 1
ATOM 640 O O . GLN A 1 84 ? 4.282 -24.966 -7.289 1.00 82.12 84 GLN A O 1
ATOM 645 N N . ARG A 1 85 ? 2.230 -25.685 -7.846 1.00 84.50 85 ARG A N 1
ATOM 646 C CA . ARG A 1 85 ? 1.525 -24.809 -6.908 1.00 84.50 85 ARG A CA 1
ATOM 647 C C . ARG A 1 85 ? 1.926 -25.097 -5.463 1.00 84.50 85 ARG A C 1
ATOM 649 O O . ARG A 1 85 ? 2.231 -24.163 -4.732 1.00 84.50 85 ARG A O 1
ATOM 656 N N . ASN A 1 86 ? 1.950 -26.370 -5.072 1.00 87.56 86 ASN A N 1
ATOM 657 C CA . ASN A 1 86 ? 2.333 -26.773 -3.720 1.00 87.56 86 ASN A CA 1
ATOM 658 C C . ASN A 1 86 ? 3.798 -26.426 -3.419 1.00 87.56 86 ASN A C 1
ATOM 660 O O . ASN A 1 86 ? 4.098 -25.999 -2.310 1.00 87.56 86 ASN A O 1
ATOM 664 N N . GLU A 1 87 ? 4.694 -26.555 -4.402 1.00 88.50 87 GLU A N 1
ATOM 665 C CA . GLU A 1 87 ? 6.093 -26.135 -4.264 1.00 88.50 87 GLU A CA 1
ATOM 666 C C . GLU A 1 87 ? 6.209 -24.619 -4.040 1.00 88.50 87 GLU A C 1
ATOM 668 O O . GLU A 1 87 ? 6.887 -24.188 -3.113 1.00 88.50 87 GLU A O 1
ATOM 673 N N . VAL A 1 88 ? 5.505 -23.805 -4.836 1.00 91.38 88 VAL A N 1
ATOM 674 C CA . VAL A 1 88 ? 5.481 -22.340 -4.662 1.00 91.38 88 VAL A CA 1
ATOM 675 C C . VAL A 1 88 ? 4.902 -21.946 -3.307 1.00 91.38 88 VAL A C 1
ATOM 677 O O . VAL A 1 88 ? 5.412 -21.021 -2.685 1.00 91.38 88 VAL A O 1
ATOM 680 N N . MET A 1 89 ? 3.856 -22.633 -2.841 1.00 91.62 89 MET A N 1
ATOM 681 C CA . MET A 1 89 ? 3.274 -22.380 -1.521 1.00 91.62 89 MET A CA 1
ATOM 682 C C . MET A 1 89 ? 4.263 -22.696 -0.396 1.00 91.62 89 MET A C 1
ATOM 684 O O . MET A 1 89 ? 4.458 -21.859 0.476 1.00 91.62 89 MET A O 1
ATOM 688 N N . ALA A 1 90 ? 4.941 -23.845 -0.456 1.00 92.69 90 ALA A N 1
ATOM 689 C CA . ALA A 1 90 ? 5.955 -24.206 0.533 1.00 92.69 90 ALA A CA 1
ATOM 690 C C . ALA A 1 90 ? 7.128 -23.210 0.549 1.00 92.69 90 ALA A C 1
ATOM 692 O O . ALA A 1 90 ? 7.618 -22.838 1.614 1.00 92.69 90 ALA A O 1
ATOM 693 N N . GLU A 1 91 ? 7.554 -22.740 -0.625 1.00 94.06 91 GLU A N 1
ATOM 694 C CA . GLU A 1 91 ? 8.595 -21.718 -0.737 1.00 94.06 91 GLU A CA 1
ATOM 695 C C . GLU A 1 91 ? 8.121 -20.361 -0.195 1.00 94.06 91 GLU A C 1
ATOM 697 O O . GLU A 1 91 ? 8.874 -19.671 0.485 1.00 94.06 91 GLU A O 1
ATOM 702 N N . ALA A 1 92 ? 6.865 -19.984 -0.445 1.00 95.56 92 ALA A N 1
ATOM 703 C CA . ALA A 1 92 ? 6.281 -18.763 0.104 1.00 95.56 92 ALA A CA 1
ATOM 704 C C . ALA A 1 92 ? 6.224 -18.807 1.633 1.00 95.56 92 ALA A C 1
ATOM 706 O O . ALA A 1 92 ? 6.606 -17.827 2.271 1.00 95.56 92 ALA A O 1
ATOM 707 N N . ASP A 1 93 ? 5.824 -19.938 2.215 1.00 94.88 93 ASP A N 1
ATOM 708 C CA . ASP A 1 93 ? 5.810 -20.132 3.666 1.00 94.88 93 ASP A CA 1
ATOM 709 C C . ASP A 1 93 ? 7.227 -20.051 4.258 1.00 94.88 93 ASP A C 1
ATOM 711 O O . ASP A 1 93 ? 7.432 -19.413 5.293 1.00 94.88 93 ASP A O 1
ATOM 715 N N . HIS A 1 94 ? 8.222 -20.633 3.578 1.00 95.38 94 HIS A N 1
ATOM 716 C CA . HIS A 1 94 ? 9.623 -20.550 3.992 1.00 95.38 94 HIS A CA 1
ATOM 717 C C . HIS A 1 94 ? 10.161 -19.113 3.941 1.00 95.38 94 HIS A C 1
ATOM 719 O O . HIS A 1 94 ? 10.720 -18.628 4.925 1.00 95.38 94 HIS A O 1
ATOM 725 N N . VAL A 1 95 ? 9.955 -18.416 2.821 1.00 95.94 95 VAL A N 1
ATOM 726 C CA . VAL A 1 95 ? 10.408 -17.032 2.609 1.00 95.94 95 VAL A CA 1
ATOM 727 C C . VAL A 1 95 ? 9.730 -16.068 3.585 1.00 95.94 95 VAL A C 1
ATOM 729 O O . VAL A 1 95 ? 10.374 -15.150 4.088 1.00 95.94 95 VAL A O 1
ATOM 732 N N . LEU A 1 96 ? 8.448 -16.275 3.894 1.00 96.19 96 LEU A N 1
ATOM 733 C CA . LEU A 1 96 ? 7.691 -15.428 4.819 1.00 96.19 96 LEU A CA 1
ATOM 734 C C . LEU A 1 96 ? 8.040 -15.614 6.292 1.00 96.19 96 LEU A C 1
ATOM 736 O O . LEU A 1 96 ? 7.671 -14.757 7.100 1.00 96.19 96 LEU A O 1
ATOM 740 N N . HIS A 1 97 ? 8.701 -16.712 6.651 1.00 95.62 97 HIS A N 1
ATOM 741 C CA . HIS A 1 97 ? 8.904 -17.101 8.041 1.00 95.62 97 HIS A CA 1
ATOM 742 C C . HIS A 1 97 ? 9.476 -15.980 8.936 1.00 95.62 97 HIS A C 1
ATOM 744 O O . HIS A 1 97 ? 8.871 -15.730 9.981 1.00 95.62 97 HIS A O 1
ATOM 750 N N . PRO A 1 98 ? 10.524 -15.222 8.535 1.00 95.75 98 PRO A N 1
ATOM 751 C CA . PRO A 1 98 ? 11.069 -14.145 9.366 1.00 95.75 98 PRO A CA 1
ATOM 752 C C . PRO A 1 98 ? 10.050 -13.049 9.692 1.00 95.75 98 PRO A C 1
ATOM 754 O O . PRO A 1 98 ? 10.086 -12.455 10.769 1.00 95.75 98 PRO A O 1
ATOM 757 N N . LEU A 1 99 ? 9.142 -12.743 8.760 1.00 95.81 99 LEU A N 1
ATOM 758 C CA . LEU A 1 99 ? 8.110 -11.723 8.953 1.00 95.81 99 LEU A CA 1
ATOM 759 C C . LEU A 1 99 ? 6.965 -12.261 9.805 1.00 95.81 99 LEU A C 1
ATOM 761 O O . LEU A 1 99 ? 6.466 -11.556 10.683 1.00 95.81 99 LEU A O 1
ATOM 765 N N . MET A 1 100 ? 6.555 -13.503 9.555 1.00 94.25 100 MET A N 1
ATOM 766 C CA . MET A 1 100 ? 5.444 -14.121 10.271 1.00 94.25 100 MET A CA 1
ATOM 767 C C . MET A 1 100 ? 5.754 -14.353 11.744 1.00 94.25 100 MET A C 1
ATOM 769 O O . MET A 1 100 ? 4.870 -14.121 12.556 1.00 94.25 100 MET A O 1
ATOM 773 N N . ASP A 1 101 ? 6.986 -14.709 12.107 1.00 93.19 101 ASP A N 1
ATOM 774 C CA . ASP A 1 101 ? 7.381 -14.879 13.513 1.00 93.19 101 ASP A CA 1
ATOM 775 C C . ASP A 1 101 ? 7.197 -13.579 14.326 1.00 93.19 101 ASP A C 1
ATOM 777 O O . ASP A 1 101 ? 6.576 -13.549 15.393 1.00 93.19 101 ASP A O 1
ATOM 781 N N . ILE A 1 102 ? 7.625 -12.444 13.759 1.00 91.75 102 ILE A N 1
ATOM 782 C CA . ILE A 1 102 ? 7.439 -11.129 14.389 1.00 91.75 102 ILE A CA 1
ATOM 783 C C . ILE A 1 102 ? 5.965 -10.735 14.419 1.00 91.75 102 ILE A C 1
ATOM 785 O O . ILE A 1 102 ? 5.478 -10.242 15.443 1.00 91.75 102 ILE A O 1
ATOM 789 N N . LEU A 1 103 ? 5.249 -10.908 13.305 1.00 91.19 103 LEU A N 1
ATOM 790 C CA . LEU A 1 103 ? 3.833 -10.561 13.245 1.00 91.19 103 LEU A CA 1
ATOM 791 C C . LEU A 1 103 ? 3.012 -11.416 14.214 1.00 91.19 103 LEU A C 1
ATOM 793 O O . LEU A 1 103 ? 2.128 -10.864 14.863 1.00 91.19 103 LEU A O 1
ATOM 797 N N . ASP A 1 104 ? 3.327 -12.697 14.386 1.00 90.38 104 ASP A N 1
ATOM 798 C CA . ASP A 1 104 ? 2.613 -13.591 15.299 1.00 90.38 104 ASP A CA 1
ATOM 799 C C . ASP A 1 104 ? 2.768 -13.179 16.755 1.00 90.38 104 ASP A C 1
ATOM 801 O O . ASP A 1 104 ? 1.765 -12.982 17.452 1.00 90.38 104 ASP A O 1
ATOM 805 N N . GLY A 1 105 ? 3.995 -12.884 17.186 1.00 89.56 105 GLY A N 1
ATOM 806 C CA . GLY A 1 105 ? 4.231 -12.359 18.528 1.00 89.56 105 GLY A CA 1
ATOM 807 C C . GLY A 1 105 ? 3.558 -11.000 18.765 1.00 89.56 105 GLY A C 1
ATOM 808 O O . GLY A 1 105 ? 2.892 -10.788 19.785 1.00 89.56 105 GLY A O 1
ATOM 809 N N . LYS A 1 106 ? 3.709 -10.050 17.831 1.00 89.19 106 LYS A N 1
ATOM 810 C CA . LYS A 1 106 ? 3.211 -8.675 18.014 1.00 89.19 106 LYS A CA 1
ATOM 811 C C . LYS A 1 106 ? 1.694 -8.577 17.872 1.00 89.19 106 LYS A C 1
ATOM 813 O O . LYS A 1 106 ? 1.057 -7.963 18.727 1.00 89.19 106 LYS A O 1
ATOM 818 N N . LEU A 1 107 ? 1.105 -9.179 16.837 1.00 89.44 107 LEU A N 1
ATOM 819 C CA . LEU A 1 107 ? -0.337 -9.102 16.594 1.00 89.44 107 LEU A CA 1
ATOM 820 C C . LEU A 1 107 ? -1.138 -9.858 17.648 1.00 89.44 107 LEU A C 1
ATOM 822 O O . LEU A 1 107 ? -2.170 -9.343 18.081 1.00 89.44 107 LEU A O 1
ATOM 826 N N . SER A 1 108 ? -0.653 -11.013 18.112 1.00 91.12 108 SER A N 1
ATOM 827 C CA . SER A 1 108 ? -1.291 -11.736 19.217 1.00 91.12 108 SER A CA 1
ATOM 828 C C . SER A 1 108 ? -1.314 -10.894 20.490 1.00 91.12 108 SER A C 1
ATOM 830 O O . SER A 1 108 ? -2.354 -10.781 21.140 1.00 91.12 108 SER A O 1
ATOM 832 N N . MET A 1 109 ? -0.202 -10.222 20.808 1.00 92.88 109 MET A N 1
ATOM 833 C CA . MET A 1 109 ? -0.145 -9.311 21.951 1.00 92.88 109 MET A CA 1
ATOM 834 C C . MET A 1 109 ? -1.098 -8.121 21.772 1.00 92.88 109 MET A C 1
ATOM 836 O O . MET A 1 109 ? -1.884 -7.835 22.675 1.00 92.88 109 MET A O 1
ATOM 840 N N . PHE A 1 110 ? -1.116 -7.473 20.600 1.00 93.38 110 PHE A N 1
ATOM 841 C CA . PHE A 1 110 ? -2.044 -6.366 20.328 1.00 93.38 110 PHE A CA 1
ATOM 842 C C . PHE A 1 110 ? -3.504 -6.801 20.442 1.00 93.38 110 PHE A C 1
ATOM 844 O O . PHE A 1 110 ? -4.310 -6.074 21.017 1.00 93.38 110 PHE A O 1
ATOM 851 N N . TYR A 1 111 ? -3.851 -7.985 19.938 1.00 91.94 111 TYR A N 1
ATOM 852 C CA . TYR A 1 111 ? -5.205 -8.521 20.035 1.00 91.94 111 TYR A CA 1
ATOM 853 C C . TYR A 1 111 ? -5.655 -8.717 21.490 1.00 91.94 111 TYR A C 1
ATOM 855 O O . TYR A 1 111 ? -6.818 -8.477 21.805 1.00 91.94 111 TYR A O 1
ATOM 863 N N . GLN A 1 112 ? -4.739 -9.106 22.380 1.00 93.62 112 GLN A N 1
ATOM 864 C CA . GLN A 1 112 ? -5.036 -9.307 23.800 1.00 93.62 112 GLN A CA 1
ATOM 865 C C . GLN A 1 112 ? -5.169 -7.995 24.582 1.00 93.62 112 GLN A C 1
ATOM 867 O O . GLN A 1 112 ? -6.010 -7.903 25.475 1.00 93.62 112 GLN A O 1
ATOM 872 N N . VAL A 1 113 ? -4.338 -6.990 24.282 1.00 94.94 113 VAL A N 1
ATOM 873 C CA . VAL A 1 113 ? -4.244 -5.778 25.118 1.00 94.94 113 VAL A CA 1
ATOM 874 C C . VAL A 1 113 ? -5.001 -4.576 24.562 1.00 94.94 113 VAL A C 1
ATOM 876 O O . VAL A 1 113 ? -5.331 -3.660 25.317 1.00 94.94 113 VAL A O 1
ATOM 879 N N . CYS A 1 114 ? -5.250 -4.511 23.254 1.00 95.88 114 CYS A N 1
ATOM 880 C CA . CYS A 1 114 ? -5.865 -3.345 22.628 1.00 95.88 114 CYS A CA 1
ATOM 881 C C . CYS A 1 114 ? -7.392 -3.438 22.618 1.00 95.88 114 CYS A C 1
ATOM 883 O O . CYS A 1 114 ? -7.978 -4.472 22.307 1.00 95.88 114 CYS A O 1
ATOM 885 N N . GLU A 1 115 ? -8.052 -2.303 22.854 1.00 95.25 115 GLU A N 1
ATOM 886 C CA . GLU A 1 115 ? -9.471 -2.167 22.525 1.00 95.25 115 GLU A CA 1
ATOM 887 C C . GLU A 1 115 ? -9.662 -2.283 20.997 1.00 95.25 115 GLU A C 1
ATOM 889 O O . GLU A 1 115 ? -8.771 -1.954 20.212 1.00 95.25 115 GLU A O 1
ATOM 894 N N . ARG A 1 116 ? -10.821 -2.774 20.545 1.00 92.94 116 ARG A N 1
ATOM 895 C CA . ARG A 1 116 ? -11.076 -3.127 19.138 1.00 92.94 116 ARG A CA 1
ATOM 896 C C . ARG A 1 116 ? -10.832 -1.978 18.151 1.00 92.94 116 ARG A C 1
ATOM 898 O O . ARG A 1 116 ? -10.344 -2.215 17.043 1.00 92.94 116 ARG A O 1
ATOM 905 N N . THR A 1 117 ? -11.199 -0.751 18.504 1.00 93.75 117 THR A N 1
ATOM 906 C CA . THR A 1 117 ? -10.973 0.449 17.683 1.00 93.75 117 THR A CA 1
ATOM 907 C C . THR A 1 117 ? -9.492 0.800 17.630 1.00 93.75 117 THR A C 1
ATOM 909 O O . THR A 1 117 ? -8.980 1.098 16.549 1.00 93.75 117 THR A O 1
ATOM 912 N N . VAL A 1 118 ? -8.796 0.701 18.765 1.00 96.75 118 VAL A N 1
ATOM 913 C CA . VAL A 1 118 ? -7.339 0.891 18.855 1.00 96.75 118 VAL A CA 1
ATOM 914 C C . VAL A 1 118 ? -6.596 -0.149 18.016 1.00 96.75 118 VAL A C 1
ATOM 916 O O . VAL A 1 118 ? -5.772 0.220 17.180 1.00 96.75 118 VAL A O 1
ATOM 919 N N . LEU A 1 119 ? -6.945 -1.430 18.163 1.00 96.06 119 LEU A N 1
ATOM 920 C CA . LEU A 1 119 ? -6.365 -2.532 17.396 1.00 96.06 119 LEU A CA 1
ATOM 921 C C . LEU A 1 119 ? -6.495 -2.279 15.893 1.00 96.06 119 LEU A C 1
ATOM 923 O O . LEU A 1 119 ? -5.519 -2.381 15.159 1.00 96.06 119 LEU A O 1
ATOM 927 N N . LYS A 1 120 ? -7.685 -1.892 15.420 1.00 95.31 120 LYS A N 1
ATOM 928 C CA . LYS A 1 120 ? -7.902 -1.611 13.994 1.00 95.31 120 LYS A CA 1
ATOM 929 C C . LYS A 1 120 ? -7.028 -0.474 13.470 1.00 95.31 120 LYS A C 1
ATOM 931 O O . LYS A 1 120 ? -6.597 -0.560 12.326 1.00 95.31 120 LYS A O 1
ATOM 936 N N . ARG A 1 121 ? -6.782 0.579 14.255 1.00 95.69 121 ARG A N 1
ATOM 937 C CA . ARG A 1 121 ? -5.890 1.682 13.846 1.00 95.69 121 ARG A CA 1
ATOM 938 C C . ARG A 1 121 ? -4.443 1.220 13.770 1.00 95.69 121 ARG A C 1
ATOM 940 O O . ARG A 1 121 ? -3.797 1.432 12.751 1.00 95.69 121 ARG A O 1
ATOM 947 N N . LEU A 1 122 ? -3.989 0.491 14.788 1.00 95.94 122 LEU A N 1
ATOM 948 C CA . LEU A 1 122 ? -2.652 -0.098 14.808 1.00 95.94 122 LEU A CA 1
ATOM 949 C C . LEU A 1 122 ? -2.417 -1.043 13.630 1.00 95.94 122 LEU A C 1
ATOM 951 O O . LEU A 1 122 ? -1.393 -0.943 12.963 1.00 95.94 122 LEU A O 1
ATOM 955 N N . LEU A 1 123 ? -3.381 -1.915 13.324 1.00 96.31 123 LEU A N 1
ATOM 956 C CA . LEU A 1 123 ? -3.279 -2.829 12.189 1.00 96.31 123 LEU A CA 1
ATOM 957 C C . LEU A 1 123 ? -3.199 -2.091 10.849 1.00 96.31 123 LEU A C 1
ATOM 959 O O . LEU A 1 123 ? -2.475 -2.549 9.971 1.00 96.31 123 LEU A O 1
ATOM 963 N N . LYS A 1 124 ? -3.917 -0.972 10.670 1.00 96.38 124 LYS A N 1
ATOM 964 C CA . LYS A 1 124 ? -3.842 -0.169 9.435 1.00 96.38 124 LYS A CA 1
ATOM 965 C C . LYS A 1 124 ? -2.449 0.421 9.232 1.00 96.38 124 LYS A C 1
ATOM 967 O O . LYS A 1 124 ? -1.902 0.299 8.139 1.00 96.38 124 LYS A O 1
ATOM 972 N N . GLU A 1 125 ? -1.879 1.016 10.276 1.00 96.50 125 GLU A N 1
ATOM 973 C CA . GLU A 1 125 ? -0.536 1.599 10.201 1.00 96.50 125 GLU A CA 1
ATOM 974 C C . GLU A 1 125 ? 0.541 0.522 10.041 1.00 96.50 125 GLU A C 1
ATOM 976 O O . GLU A 1 125 ? 1.450 0.661 9.224 1.00 96.50 125 GLU A O 1
ATOM 981 N N . LEU A 1 126 ? 0.408 -0.606 10.743 1.00 96.19 126 LEU A N 1
ATOM 982 C CA . LEU A 1 126 ? 1.337 -1.722 10.599 1.00 96.19 126 LEU A CA 1
ATOM 983 C C . LEU A 1 126 ? 1.267 -2.346 9.199 1.00 96.19 126 LEU A C 1
ATOM 985 O O . LEU A 1 126 ? 2.306 -2.613 8.605 1.00 96.19 126 LEU A O 1
ATOM 989 N N . TRP A 1 127 ? 0.063 -2.528 8.647 1.00 97.00 127 TRP A N 1
ATOM 990 C CA . TRP A 1 127 ? -0.137 -2.991 7.271 1.00 97.00 127 TRP A CA 1
ATOM 991 C C . TRP A 1 127 ? 0.593 -2.086 6.279 1.00 97.00 127 TRP A C 1
ATOM 993 O O . TRP A 1 127 ? 1.367 -2.566 5.451 1.00 97.00 127 TRP A O 1
ATOM 1003 N N . LYS A 1 128 ? 0.403 -0.768 6.407 1.00 96.94 128 LYS A N 1
ATOM 1004 C CA . LYS A 1 128 ? 1.080 0.229 5.577 1.00 96.94 128 LYS A CA 1
ATOM 1005 C C . LYS A 1 128 ? 2.601 0.082 5.648 1.00 96.94 128 LYS A C 1
ATOM 1007 O O . LYS A 1 128 ? 3.248 0.050 4.601 1.00 96.94 128 LYS A O 1
ATOM 1012 N N . ILE A 1 129 ? 3.169 -0.046 6.849 1.00 96.56 129 ILE A N 1
ATOM 1013 C CA . ILE A 1 129 ? 4.618 -0.214 7.038 1.00 96.56 129 ILE A CA 1
ATOM 1014 C C . ILE A 1 129 ? 5.107 -1.527 6.428 1.00 96.56 129 ILE A C 1
ATOM 1016 O O . ILE A 1 129 ? 6.094 -1.502 5.697 1.00 96.56 129 ILE A O 1
ATOM 1020 N N . VAL A 1 130 ? 4.425 -2.650 6.673 1.00 96.94 130 VAL A N 1
ATOM 1021 C CA . VAL A 1 130 ? 4.817 -3.970 6.146 1.00 96.94 130 VAL A CA 1
ATOM 1022 C C . VAL A 1 130 ? 4.845 -3.954 4.620 1.00 96.94 130 VAL A C 1
ATOM 1024 O O . VAL A 1 130 ? 5.870 -4.293 4.030 1.00 96.94 130 VAL A O 1
ATOM 1027 N N . ILE A 1 131 ? 3.767 -3.497 3.978 1.00 97.25 131 ILE A N 1
ATOM 1028 C CA . ILE A 1 131 ? 3.665 -3.479 2.514 1.00 97.25 131 ILE A CA 1
ATOM 1029 C C . ILE A 1 131 ? 4.658 -2.488 1.901 1.00 97.25 131 ILE A C 1
ATOM 1031 O O . ILE A 1 131 ? 5.402 -2.852 0.995 1.00 97.25 131 ILE A O 1
ATOM 1035 N N . THR A 1 132 ? 4.761 -1.269 2.438 1.00 95.44 132 THR A N 1
ATOM 1036 C CA . THR A 1 132 ? 5.716 -0.267 1.928 1.00 95.44 132 THR A CA 1
ATOM 1037 C C . THR A 1 132 ? 7.168 -0.732 2.091 1.00 95.44 132 THR A C 1
ATOM 1039 O O . THR A 1 132 ? 8.013 -0.482 1.232 1.00 95.44 132 THR A O 1
ATOM 1042 N N . THR A 1 133 ? 7.484 -1.404 3.199 1.00 95.06 133 THR A N 1
ATOM 1043 C CA . THR A 1 133 ? 8.827 -1.944 3.456 1.00 95.06 133 THR A CA 1
ATOM 1044 C C . THR A 1 133 ? 9.140 -3.103 2.515 1.00 95.06 133 THR A C 1
ATOM 1046 O O . THR A 1 133 ? 10.238 -3.149 1.961 1.00 95.06 133 THR A O 1
ATOM 1049 N N . MET A 1 134 ? 8.172 -3.989 2.270 1.00 95.06 134 MET A N 1
ATOM 1050 C CA . MET A 1 134 ? 8.313 -5.084 1.311 1.00 95.06 134 MET A CA 1
ATOM 1051 C C . MET A 1 134 ? 8.546 -4.560 -0.107 1.00 95.06 134 MET A C 1
ATOM 1053 O O . MET A 1 134 ? 9.468 -5.010 -0.785 1.00 95.06 134 MET A O 1
ATOM 1057 N N . GLU A 1 135 ? 7.774 -3.556 -0.528 1.00 93.12 135 GLU A N 1
ATOM 1058 C CA . GLU A 1 135 ? 7.961 -2.899 -1.821 1.00 93.12 135 GLU A CA 1
ATOM 1059 C C . GLU A 1 135 ? 9.383 -2.341 -1.945 1.00 93.12 135 GLU A C 1
ATOM 1061 O O . GLU A 1 135 ? 10.088 -2.663 -2.893 1.00 93.12 135 GLU A O 1
ATOM 1066 N N . LYS A 1 136 ? 9.852 -1.573 -0.956 1.00 90.94 136 LYS A N 1
ATOM 1067 C CA . LYS A 1 136 ? 11.162 -0.903 -1.011 1.00 90.94 136 LYS A CA 1
ATOM 1068 C C . LYS A 1 136 ? 12.373 -1.833 -0.925 1.00 90.94 136 LYS A C 1
ATOM 1070 O O . LYS A 1 136 ? 13.416 -1.482 -1.464 1.00 90.94 136 LYS A O 1
ATOM 1075 N N . ILE A 1 137 ? 12.279 -2.936 -0.184 1.00 90.38 137 ILE A N 1
ATOM 1076 C CA . ILE A 1 137 ? 13.436 -3.798 0.130 1.00 90.38 137 ILE A CA 1
ATOM 1077 C C . ILE A 1 137 ? 13.489 -5.039 -0.761 1.00 90.38 137 ILE A C 1
ATOM 1079 O O . ILE A 1 137 ? 14.576 -5.532 -1.059 1.00 90.38 137 ILE A O 1
ATOM 1083 N N . VAL A 1 138 ? 12.328 -5.565 -1.150 1.00 91.00 138 VAL A N 1
ATOM 1084 C CA . VAL A 1 138 ? 12.218 -6.869 -1.817 1.00 91.00 138 VAL A CA 1
ATOM 1085 C C . VAL A 1 138 ? 11.859 -6.703 -3.285 1.00 91.00 138 VAL A C 1
ATOM 1087 O O . VAL A 1 138 ? 12.418 -7.391 -4.134 1.00 91.00 138 VAL A O 1
ATOM 1090 N N . VAL A 1 139 ? 10.907 -5.812 -3.580 1.00 89.56 139 VAL A N 1
ATOM 1091 C CA . VAL A 1 139 ? 10.350 -5.677 -4.931 1.00 89.56 139 VAL A CA 1
ATOM 1092 C C . VAL A 1 139 ? 11.106 -4.648 -5.748 1.00 89.56 139 VAL A C 1
ATOM 1094 O O . VAL A 1 139 ? 11.428 -4.929 -6.890 1.00 89.56 139 VAL A O 1
ATOM 1097 N N . LEU A 1 140 ? 11.370 -3.459 -5.213 1.00 85.12 140 LEU A N 1
ATOM 1098 C CA . LEU A 1 140 ? 12.031 -2.402 -5.963 1.00 85.12 140 LEU A CA 1
ATOM 1099 C C . LEU A 1 140 ? 13.529 -2.698 -6.104 1.00 85.12 140 LEU A C 1
ATOM 1101 O O . LEU A 1 140 ? 14.171 -3.121 -5.139 1.00 85.12 140 LEU A O 1
ATOM 1105 N N . PRO A 1 141 ? 14.116 -2.445 -7.287 1.00 71.12 141 PRO A N 1
ATOM 1106 C CA . PRO A 1 141 ? 15.548 -2.591 -7.464 1.00 71.12 141 PRO A CA 1
ATOM 1107 C C . PRO A 1 141 ? 16.275 -1.597 -6.546 1.00 71.12 141 PRO A C 1
ATOM 1109 O O . PRO A 1 141 ? 15.809 -0.462 -6.382 1.00 71.12 141 PRO A O 1
ATOM 1112 N N . PRO A 1 142 ? 17.415 -1.986 -5.946 1.00 63.03 142 PRO A N 1
ATOM 1113 C CA . PRO A 1 142 ? 18.174 -1.094 -5.089 1.00 63.03 142 PRO A CA 1
ATOM 1114 C C . PRO A 1 142 ? 18.563 0.151 -5.885 1.00 63.03 142 PRO A C 1
ATOM 1116 O O . PRO A 1 142 ? 19.258 0.081 -6.900 1.00 63.03 142 PRO A O 1
ATOM 1119 N N . ILE A 1 143 ? 18.111 1.312 -5.416 1.00 52.75 143 ILE A N 1
ATOM 1120 C CA . ILE A 1 143 ? 18.540 2.592 -5.965 1.00 52.75 143 ILE A CA 1
ATOM 1121 C C . ILE A 1 143 ? 19.961 2.813 -5.448 1.00 52.75 143 ILE A C 1
ATOM 1123 O O . ILE A 1 143 ? 20.174 3.431 -4.409 1.00 52.75 143 ILE A O 1
ATOM 1127 N N . SER A 1 144 ? 20.954 2.263 -6.144 1.00 48.50 144 SER A N 1
ATOM 1128 C CA . SER A 1 144 ? 22.334 2.707 -5.974 1.00 48.50 144 SER A CA 1
ATOM 1129 C C . SER A 1 144 ? 22.339 4.220 -6.196 1.00 48.50 144 SER A C 1
ATOM 1131 O O . SER A 1 144 ? 21.837 4.674 -7.220 1.00 48.50 144 SER A O 1
ATOM 1133 N N . GLU A 1 145 ? 22.911 5.019 -5.295 1.00 41.19 145 GLU A N 1
ATOM 1134 C CA . GLU A 1 145 ? 22.984 6.485 -5.457 1.00 41.19 145 GLU A CA 1
ATOM 1135 C C . GLU A 1 145 ? 23.659 6.906 -6.783 1.00 41.19 145 GLU A C 1
ATOM 1137 O O . GLU A 1 145 ? 23.435 7.997 -7.295 1.00 41.19 145 GLU A O 1
ATOM 1142 N N . LYS A 1 146 ? 24.413 5.994 -7.414 1.00 44.59 146 LYS A N 1
ATOM 1143 C CA . LYS A 1 146 ? 24.978 6.148 -8.767 1.00 44.59 146 LYS A CA 1
ATOM 1144 C C . LYS A 1 146 ? 23.951 6.063 -9.910 1.00 44.59 146 LYS A C 1
ATOM 1146 O O . LYS A 1 146 ? 24.247 6.531 -11.003 1.00 44.59 146 LYS A O 1
ATOM 1151 N N . ASN A 1 147 ? 22.769 5.498 -9.665 1.00 41.38 147 ASN A N 1
ATOM 1152 C CA . ASN A 1 147 ? 21.633 5.422 -10.591 1.00 41.38 147 ASN A CA 1
ATOM 1153 C C . ASN A 1 147 ? 20.624 6.570 -10.377 1.00 41.38 147 ASN A C 1
ATOM 1155 O O . ASN A 1 147 ? 19.624 6.650 -11.092 1.00 41.38 147 ASN A O 1
ATOM 1159 N N . VAL A 1 148 ? 20.902 7.519 -9.470 1.00 41.56 148 VAL A N 1
ATOM 1160 C CA . VAL A 1 148 ? 20.169 8.797 -9.324 1.00 41.56 148 VAL A CA 1
ATOM 1161 C C . VAL A 1 148 ? 20.570 9.769 -10.451 1.00 41.56 148 VAL A C 1
ATOM 1163 O O . VAL A 1 148 ? 20.846 10.942 -10.241 1.00 41.56 148 VAL A O 1
ATOM 1166 N N . ILE A 1 149 ? 20.623 9.271 -11.687 1.00 43.88 149 ILE A N 1
ATOM 1167 C CA . ILE A 1 149 ? 20.787 10.072 -12.913 1.00 43.88 149 ILE A CA 1
ATOM 1168 C C . ILE A 1 149 ? 19.405 10.362 -13.532 1.00 43.88 149 ILE A C 1
ATOM 1170 O O . ILE A 1 149 ? 19.292 11.049 -14.537 1.00 43.88 149 ILE A O 1
ATOM 1174 N N . LEU A 1 150 ? 18.321 9.865 -12.928 1.00 44.47 150 LEU A N 1
ATOM 1175 C CA . LEU A 1 150 ? 16.970 10.035 -13.463 1.00 44.47 150 LEU A CA 1
ATOM 1176 C C . LEU A 1 150 ? 16.165 11.223 -12.900 1.00 44.47 150 LEU A C 1
ATOM 1178 O O . LEU A 1 150 ? 15.314 11.680 -13.654 1.00 44.47 150 LEU A O 1
ATOM 1182 N N . PRO A 1 151 ? 16.399 11.794 -11.694 1.00 35.84 151 PRO A N 1
ATOM 1183 C CA . PRO A 1 151 ? 15.587 12.940 -11.272 1.00 35.84 151 PRO A CA 1
ATOM 1184 C C . PRO A 1 151 ? 16.197 14.329 -11.516 1.00 35.84 151 PRO A C 1
ATOM 1186 O O . PRO A 1 151 ? 15.459 15.288 -11.384 1.00 35.84 151 PRO A O 1
ATOM 1189 N N . ASN A 1 152 ? 17.492 14.488 -11.838 1.00 35.09 152 ASN A N 1
ATOM 1190 C CA . ASN A 1 152 ? 18.140 15.818 -11.825 1.00 35.09 152 ASN A CA 1
ATOM 1191 C C . ASN A 1 152 ? 19.249 16.014 -12.884 1.00 35.09 152 ASN A C 1
ATOM 1193 O O . ASN A 1 152 ? 20.355 16.445 -12.554 1.00 35.09 152 ASN A O 1
ATOM 1197 N N . LEU A 1 153 ? 18.997 15.729 -14.165 1.00 35.66 153 LEU A N 1
ATOM 1198 C CA . LEU A 1 153 ? 19.891 16.214 -15.228 1.00 35.66 153 LEU A CA 1
ATOM 1199 C C . LEU A 1 153 ? 19.162 17.177 -16.175 1.00 35.66 153 LEU A C 1
ATOM 1201 O O . LEU A 1 153 ? 18.639 16.737 -17.203 1.00 35.66 153 LEU A O 1
ATOM 1205 N N . PRO A 1 154 ? 19.215 18.498 -15.916 1.00 37.38 154 PRO A N 1
ATOM 1206 C CA . PRO A 1 154 ? 19.086 19.452 -17.003 1.00 37.38 154 PRO A CA 1
ATOM 1207 C C . PRO A 1 154 ? 20.274 19.196 -17.946 1.00 37.38 154 PRO A C 1
ATOM 1209 O O . PRO A 1 154 ? 21.430 19.335 -17.551 1.00 37.38 154 PRO A O 1
ATOM 1212 N N . ASN A 1 155 ? 19.996 18.758 -19.178 1.00 38.22 155 ASN A N 1
ATOM 1213 C CA . ASN A 1 155 ? 20.969 18.397 -20.228 1.00 38.22 155 ASN A CA 1
ATOM 1214 C C . ASN A 1 155 ? 21.686 17.027 -20.143 1.00 38.22 155 ASN A C 1
ATOM 1216 O O . ASN A 1 155 ? 22.830 16.912 -20.600 1.00 38.22 155 ASN A O 1
ATOM 1220 N N . ALA A 1 156 ? 21.038 15.948 -19.685 1.00 34.81 156 ALA A N 1
ATOM 1221 C CA . ALA A 1 156 ? 21.565 14.599 -19.950 1.00 34.81 156 ALA A CA 1
ATOM 1222 C C . ALA A 1 156 ? 21.622 14.327 -21.464 1.00 34.81 156 ALA A C 1
ATOM 1224 O O . ALA A 1 156 ? 20.598 14.179 -22.134 1.00 34.81 156 ALA A O 1
ATOM 1225 N N . LYS A 1 157 ? 22.832 14.232 -22.025 1.00 38.97 157 LYS A N 1
ATOM 1226 C CA . LYS A 1 157 ? 23.028 13.772 -23.403 1.00 38.97 157 LYS A CA 1
ATOM 1227 C C . LYS A 1 157 ? 22.452 12.362 -23.523 1.00 38.97 157 LYS A C 1
ATOM 1229 O O . LYS A 1 157 ? 22.839 11.461 -22.789 1.00 38.97 157 LYS A O 1
ATOM 1234 N N . ILE A 1 158 ? 21.579 12.164 -24.506 1.00 42.41 158 ILE A N 1
ATOM 1235 C CA . ILE A 1 158 ? 20.909 10.899 -24.868 1.00 42.41 158 ILE A CA 1
ATOM 1236 C C . ILE A 1 158 ? 21.894 9.705 -24.999 1.00 42.41 158 ILE A C 1
ATOM 1238 O O . ILE A 1 158 ? 21.519 8.538 -24.874 1.00 42.41 158 ILE A O 1
ATOM 1242 N N . GLU A 1 159 ? 23.181 9.997 -25.190 1.00 40.22 159 GLU A N 1
ATOM 1243 C CA . GLU A 1 159 ? 24.306 9.059 -25.169 1.00 40.22 159 GLU A CA 1
ATOM 1244 C C . GLU A 1 159 ? 24.442 8.275 -23.839 1.00 40.22 159 GLU A C 1
ATOM 1246 O O . GLU A 1 159 ? 24.812 7.097 -23.875 1.00 40.22 159 GLU A O 1
ATOM 1251 N N . ASP A 1 160 ? 24.065 8.857 -22.690 1.00 41.25 160 ASP A N 1
ATOM 1252 C CA . ASP A 1 160 ? 24.140 8.202 -21.371 1.00 41.25 160 ASP A CA 1
ATOM 1253 C C . ASP A 1 160 ? 23.011 7.192 -21.132 1.00 41.25 160 ASP A C 1
ATOM 1255 O O . ASP A 1 160 ? 23.260 6.103 -20.622 1.00 41.25 160 ASP A O 1
ATOM 1259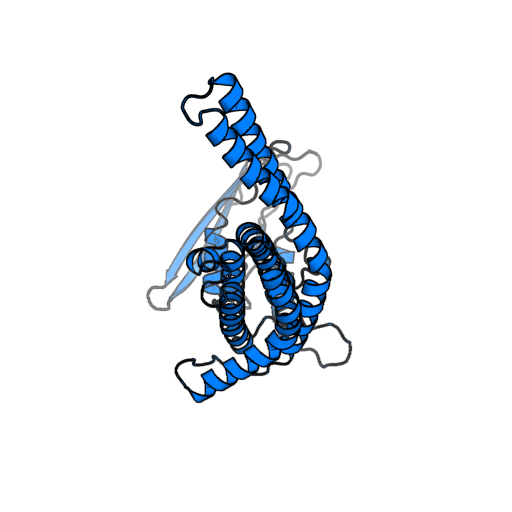 N N . MET A 1 161 ? 21.793 7.455 -21.614 1.00 39.62 161 MET A N 1
ATOM 1260 C CA . MET A 1 161 ? 20.694 6.473 -21.590 1.00 39.62 161 MET A CA 1
ATOM 1261 C C . MET A 1 161 ? 21.018 5.237 -22.443 1.00 39.62 161 MET A C 1
ATOM 1263 O O . MET A 1 161 ? 20.760 4.098 -22.048 1.00 39.62 161 MET A O 1
ATOM 1267 N N . GLY A 1 162 ? 21.655 5.444 -23.602 1.00 40.25 162 GLY A N 1
ATOM 1268 C CA . GLY A 1 162 ? 22.135 4.358 -24.457 1.00 40.25 162 GLY A CA 1
ATOM 1269 C C . GLY A 1 162 ? 23.272 3.541 -23.830 1.00 40.25 162 GLY A C 1
ATOM 1270 O O . GLY A 1 162 ? 23.358 2.338 -24.085 1.00 40.25 162 GLY A O 1
ATOM 1271 N N . ARG A 1 163 ? 24.123 4.169 -23.006 1.00 43.69 163 ARG A N 1
ATOM 1272 C CA . ARG A 1 163 ? 25.166 3.499 -22.212 1.00 43.69 163 ARG A CA 1
ATOM 1273 C C . ARG A 1 163 ? 24.593 2.757 -21.009 1.00 43.69 163 ARG A C 1
ATOM 1275 O O . ARG A 1 163 ? 25.014 1.631 -20.785 1.00 43.69 163 ARG A O 1
ATOM 1282 N N . LEU A 1 164 ? 23.624 3.321 -20.293 1.00 46.19 164 LEU A N 1
ATOM 1283 C CA . LEU A 1 164 ? 22.964 2.677 -19.150 1.00 46.19 164 LEU A CA 1
ATOM 1284 C C . LEU A 1 164 ? 22.197 1.420 -19.581 1.00 46.19 164 LEU A C 1
ATOM 1286 O O . LEU A 1 164 ? 22.419 0.346 -19.023 1.00 46.19 164 LEU A O 1
ATOM 1290 N N . LEU A 1 165 ? 21.404 1.506 -20.656 1.00 44.69 165 LEU A N 1
ATOM 1291 C CA . LEU A 1 165 ? 20.727 0.341 -21.243 1.00 44.69 165 LEU A CA 1
ATOM 1292 C C . LEU A 1 165 ? 21.727 -0.694 -21.781 1.00 44.69 165 LEU A C 1
ATOM 1294 O O . LEU A 1 165 ? 21.546 -1.893 -21.582 1.00 44.69 165 LEU A O 1
ATOM 1298 N N . ARG A 1 166 ? 22.812 -0.254 -22.440 1.00 37.00 166 ARG A N 1
ATOM 1299 C CA . ARG A 1 166 ? 23.856 -1.165 -22.937 1.00 37.00 166 ARG A CA 1
ATOM 1300 C C . ARG A 1 166 ? 24.586 -1.858 -21.787 1.00 37.00 166 ARG A C 1
ATOM 1302 O O . ARG A 1 166 ? 24.768 -3.064 -21.874 1.00 37.00 166 ARG A O 1
ATOM 1309 N N . ASN A 1 167 ? 24.953 -1.134 -20.731 1.00 38.25 167 ASN A N 1
ATOM 1310 C CA . ASN A 1 167 ? 25.658 -1.672 -19.569 1.00 38.25 167 ASN A CA 1
ATOM 1311 C C . ASN A 1 167 ? 24.785 -2.673 -18.803 1.00 38.25 167 ASN A C 1
ATOM 1313 O O . ASN A 1 167 ? 25.278 -3.745 -18.459 1.00 38.25 167 ASN A O 1
ATOM 1317 N N . HIS A 1 168 ? 23.491 -2.383 -18.632 1.00 41.66 168 HIS A N 1
ATOM 1318 C CA . HIS A 1 168 ? 22.539 -3.306 -18.008 1.00 41.66 168 HIS A CA 1
ATOM 1319 C C . HIS A 1 168 ? 22.330 -4.575 -18.852 1.00 41.66 168 HIS A C 1
ATOM 1321 O O . HIS A 1 168 ? 22.199 -5.667 -18.306 1.00 41.66 168 HIS A O 1
ATOM 1327 N N . VAL A 1 169 ? 22.344 -4.481 -20.187 1.00 38.31 169 VAL A N 1
ATOM 1328 C CA . VAL A 1 169 ? 22.223 -5.661 -21.063 1.00 38.31 169 VAL A CA 1
ATOM 1329 C C . VAL A 1 169 ? 23.533 -6.459 -21.126 1.00 38.31 169 VAL A C 1
ATOM 1331 O O . VAL A 1 169 ? 23.492 -7.683 -21.045 1.00 38.31 169 VAL A O 1
ATOM 1334 N N . THR A 1 170 ? 24.708 -5.824 -21.194 1.00 35.94 170 THR A N 1
ATOM 1335 C CA . THR A 1 170 ? 25.998 -6.542 -21.276 1.00 35.94 170 THR A CA 1
ATOM 1336 C C . THR A 1 170 ? 26.472 -7.137 -19.949 1.00 35.94 170 THR A C 1
ATOM 1338 O O . THR A 1 170 ? 27.178 -8.146 -19.965 1.00 35.94 170 THR A O 1
ATOM 1341 N N . ALA A 1 171 ? 26.069 -6.576 -18.803 1.00 37.50 171 ALA A N 1
ATOM 1342 C CA . ALA A 1 171 ? 26.390 -7.141 -17.488 1.00 37.50 171 ALA A CA 1
ATOM 1343 C C . ALA A 1 171 ? 25.704 -8.499 -17.237 1.00 37.50 171 ALA A C 1
ATOM 1345 O O . ALA A 1 171 ? 26.203 -9.299 -16.450 1.00 37.50 171 ALA A O 1
ATOM 1346 N N . THR A 1 172 ? 24.611 -8.804 -17.947 1.00 38.88 172 THR A N 1
ATOM 1347 C CA . THR A 1 172 ? 23.904 -10.092 -17.811 1.00 38.88 172 THR A CA 1
ATOM 1348 C C . THR A 1 172 ? 24.618 -11.268 -18.474 1.00 38.88 172 THR A C 1
ATOM 1350 O O . THR A 1 172 ? 24.272 -12.412 -18.192 1.00 38.88 172 THR A O 1
ATOM 1353 N N . THR A 1 173 ? 25.600 -11.030 -19.355 1.00 34.44 173 THR A N 1
ATOM 1354 C CA . THR A 1 173 ? 26.110 -12.099 -20.232 1.00 34.44 173 THR A CA 1
ATOM 1355 C C . THR A 1 173 ? 27.577 -12.474 -20.046 1.00 34.44 173 THR A C 1
ATOM 1357 O O . THR A 1 173 ? 27.945 -13.555 -20.500 1.00 34.44 173 THR A O 1
ATOM 1360 N N . LYS A 1 174 ? 28.434 -11.665 -19.401 1.00 34.34 174 LYS A N 1
ATOM 1361 C CA . LYS A 1 174 ? 29.867 -12.009 -19.251 1.00 34.34 174 LYS A CA 1
ATOM 1362 C C . LYS A 1 174 ? 30.540 -11.366 -18.029 1.00 34.34 174 LYS A C 1
ATOM 1364 O O . LYS A 1 174 ? 31.189 -10.342 -18.185 1.00 34.34 174 LYS A O 1
ATOM 1369 N N . LEU A 1 175 ? 30.489 -12.001 -16.856 1.00 29.16 175 LEU A N 1
ATOM 1370 C CA . LEU A 1 175 ? 31.560 -11.897 -15.849 1.00 29.16 175 LEU A CA 1
ATOM 1371 C C . LEU A 1 175 ? 31.605 -13.162 -14.964 1.00 29.16 175 LEU A C 1
ATOM 1373 O O . LEU A 1 175 ? 30.566 -13.556 -14.434 1.00 29.16 175 LEU A O 1
ATOM 1377 N N . PRO A 1 176 ? 32.778 -13.808 -14.792 1.00 31.25 176 PRO A N 1
ATOM 1378 C CA . PRO A 1 176 ? 32.958 -14.898 -13.838 1.00 31.25 176 PRO A CA 1
ATOM 1379 C C . PRO A 1 176 ? 32.983 -14.369 -12.399 1.00 31.25 176 PRO A C 1
ATOM 1381 O O . PRO A 1 176 ? 33.494 -13.284 -12.121 1.00 31.25 176 PRO A O 1
ATOM 1384 N N . SER A 1 177 ? 32.455 -15.173 -11.479 1.00 39.34 177 SER A N 1
ATOM 1385 C CA . SER A 1 177 ? 32.455 -14.949 -10.034 1.00 39.34 177 SER A CA 1
ATOM 1386 C C . SER A 1 177 ? 33.874 -14.795 -9.473 1.00 39.34 177 SER A C 1
ATOM 1388 O O . SER A 1 177 ? 34.621 -15.771 -9.455 1.00 39.34 177 SER A O 1
ATOM 1390 N N . ALA A 1 178 ? 34.242 -13.612 -8.974 1.00 32.44 178 ALA A N 1
ATOM 1391 C CA . ALA A 1 178 ? 35.431 -13.473 -8.116 1.00 32.44 178 ALA A CA 1
ATOM 1392 C C . ALA A 1 178 ? 35.479 -12.217 -7.225 1.00 32.44 178 ALA A C 1
ATOM 1394 O O . ALA A 1 178 ? 36.318 -12.152 -6.336 1.00 32.44 178 ALA A O 1
ATOM 1395 N N . LEU A 1 179 ? 34.607 -11.222 -7.400 1.00 30.47 179 LEU A N 1
ATOM 1396 C CA . LEU A 1 179 ? 34.578 -10.030 -6.545 1.00 30.47 179 LEU A CA 1
ATOM 1397 C C . LEU A 1 179 ? 33.118 -9.710 -6.238 1.00 30.47 179 LEU A C 1
ATOM 1399 O O . LEU A 1 179 ? 32.325 -9.599 -7.168 1.00 30.47 179 LEU A O 1
ATOM 1403 N N . GLY A 1 180 ? 32.769 -9.638 -4.949 1.00 31.58 180 GLY A N 1
ATOM 1404 C CA . GLY A 1 180 ? 31.413 -9.538 -4.391 1.00 31.58 180 GLY A CA 1
ATOM 1405 C C . GLY A 1 180 ? 30.641 -8.260 -4.731 1.00 31.58 180 GLY A C 1
ATOM 1406 O O . GLY A 1 180 ? 30.140 -7.579 -3.843 1.00 31.58 180 GLY A O 1
ATOM 1407 N N . VAL A 1 181 ? 30.519 -7.943 -6.015 1.00 32.31 181 VAL A N 1
ATOM 1408 C CA . VAL A 1 181 ? 29.528 -7.014 -6.543 1.00 32.31 181 VAL A CA 1
ATOM 1409 C C . VAL A 1 181 ? 28.250 -7.826 -6.699 1.00 32.31 181 VAL A C 1
ATOM 1411 O O . VAL A 1 181 ? 28.191 -8.737 -7.527 1.00 32.31 181 VAL A O 1
ATOM 1414 N N . MET A 1 182 ? 27.252 -7.552 -5.858 1.00 33.84 182 MET A N 1
ATOM 1415 C CA . MET A 1 182 ? 25.904 -8.089 -6.028 1.00 33.84 182 MET A CA 1
ATOM 1416 C C . MET A 1 182 ? 25.446 -7.739 -7.445 1.00 33.84 182 MET A C 1
ATOM 1418 O O . MET A 1 182 ? 25.161 -6.586 -7.747 1.00 33.84 182 MET A O 1
ATOM 1422 N N . VAL A 1 183 ? 25.455 -8.727 -8.339 1.00 37.44 183 VAL A N 1
ATOM 1423 C CA . VAL A 1 183 ? 24.832 -8.611 -9.655 1.00 37.44 183 VAL A CA 1
ATOM 1424 C C . VAL A 1 183 ? 23.383 -8.226 -9.386 1.00 37.44 183 VAL A C 1
ATOM 1426 O O . VAL A 1 183 ? 22.689 -8.982 -8.707 1.00 37.44 183 VAL A O 1
ATOM 1429 N N . GLU A 1 184 ? 22.970 -7.047 -9.857 1.00 49.72 184 GLU A N 1
ATOM 1430 C CA . GLU A 1 184 ? 21.600 -6.531 -9.791 1.00 49.72 184 GLU A CA 1
ATOM 1431 C C . GLU A 1 184 ? 20.667 -7.557 -10.453 1.00 49.72 184 GLU A C 1
ATOM 1433 O O . GLU A 1 184 ? 20.476 -7.591 -11.669 1.00 49.72 184 GLU A O 1
ATOM 1438 N N . LYS A 1 185 ? 20.172 -8.499 -9.648 1.00 56.09 185 LYS A N 1
ATOM 1439 C CA . LYS A 1 185 ? 19.317 -9.592 -10.096 1.00 56.09 185 LYS A CA 1
ATOM 1440 C C . LYS A 1 185 ? 17.879 -9.132 -9.965 1.00 56.09 185 LYS A C 1
ATOM 1442 O O . LYS A 1 185 ? 17.329 -9.101 -8.871 1.00 56.09 185 LYS A O 1
ATOM 1447 N N . ASN A 1 186 ? 17.283 -8.799 -11.103 1.00 72.56 186 ASN A N 1
ATOM 1448 C CA . ASN A 1 186 ? 15.836 -8.682 -11.217 1.00 72.56 186 ASN A CA 1
ATOM 1449 C C . ASN A 1 186 ? 15.165 -9.979 -10.745 1.00 72.56 186 ASN A C 1
ATOM 1451 O O . ASN A 1 186 ? 15.712 -11.071 -10.935 1.00 72.56 186 ASN A O 1
ATOM 1455 N N . LEU A 1 187 ? 13.977 -9.852 -10.154 1.00 85.25 187 LEU A N 1
ATOM 1456 C CA . LEU A 1 187 ? 13.193 -10.997 -9.707 1.00 85.25 187 LEU A CA 1
ATOM 1457 C C . LEU A 1 187 ? 12.876 -11.924 -10.888 1.00 85.25 187 LEU A C 1
ATOM 1459 O O . LEU A 1 187 ? 12.504 -11.487 -11.978 1.00 85.25 187 LEU A O 1
ATOM 1463 N N . THR A 1 188 ? 13.037 -13.224 -10.668 1.00 86.44 188 THR A N 1
ATOM 1464 C CA . THR A 1 188 ? 12.643 -14.263 -11.622 1.00 86.44 188 THR A CA 1
ATOM 1465 C C . THR A 1 188 ? 11.125 -14.473 -11.602 1.00 86.44 188 THR A C 1
ATOM 1467 O O . THR A 1 188 ? 10.489 -14.234 -10.573 1.00 86.44 188 THR A O 1
ATOM 1470 N N . PRO A 1 189 ? 10.520 -15.022 -12.675 1.00 86.94 189 PRO A N 1
ATOM 1471 C CA . PRO A 1 189 ? 9.089 -15.333 -12.686 1.00 86.94 189 PRO A CA 1
ATOM 1472 C C . PRO A 1 189 ? 8.639 -16.233 -11.523 1.00 86.94 189 PRO A C 1
ATOM 1474 O O . PRO A 1 189 ? 7.549 -16.043 -10.990 1.00 86.94 189 PRO A O 1
ATOM 1477 N N . LYS A 1 190 ? 9.485 -17.184 -11.091 1.00 88.75 190 LYS A N 1
ATOM 1478 C CA . LYS A 1 190 ? 9.208 -18.024 -9.914 1.00 88.75 190 LYS A CA 1
ATOM 1479 C C . LYS A 1 190 ? 9.195 -17.200 -8.626 1.00 88.75 190 LYS A C 1
ATOM 1481 O O . LYS A 1 190 ? 8.281 -17.364 -7.830 1.00 88.75 190 LYS A O 1
ATOM 1486 N N . GLN A 1 191 ? 10.157 -16.297 -8.438 1.00 91.06 191 GLN A N 1
ATOM 1487 C CA . GLN A 1 191 ? 10.194 -15.409 -7.269 1.00 91.06 191 GLN A CA 1
ATOM 1488 C C . GLN A 1 191 ? 8.980 -14.473 -7.217 1.00 91.06 191 GLN A C 1
ATOM 1490 O O . GLN A 1 191 ? 8.421 -14.280 -6.142 1.00 91.06 191 GLN A O 1
ATOM 1495 N N . CYS A 1 192 ? 8.517 -13.953 -8.359 1.00 91.25 192 CYS A N 1
ATOM 1496 C CA . CYS A 1 192 ? 7.273 -13.180 -8.417 1.00 91.25 192 CYS A CA 1
ATOM 1497 C C . CYS A 1 192 ? 6.060 -14.018 -7.982 1.00 91.25 192 CYS A C 1
ATOM 1499 O O . CYS A 1 192 ? 5.282 -13.563 -7.153 1.00 91.25 192 CYS A O 1
ATOM 1501 N N . ALA A 1 193 ? 5.938 -15.261 -8.465 1.00 90.75 193 ALA A N 1
ATOM 1502 C CA . ALA A 1 193 ? 4.844 -16.151 -8.066 1.00 90.75 193 ALA A CA 1
ATOM 1503 C C . ALA A 1 193 ? 4.875 -16.495 -6.563 1.00 90.75 193 ALA A C 1
ATOM 1505 O O . ALA A 1 193 ? 3.830 -16.531 -5.916 1.00 90.75 193 ALA A O 1
ATOM 1506 N N . VAL A 1 194 ? 6.069 -16.715 -6.002 1.00 93.75 194 VAL A N 1
ATOM 1507 C CA . VAL A 1 194 ? 6.267 -16.905 -4.554 1.00 93.75 194 VAL A CA 1
ATOM 1508 C C . VAL A 1 194 ? 5.819 -15.663 -3.783 1.00 93.75 194 VAL A C 1
ATOM 1510 O O . VAL A 1 194 ? 5.084 -15.788 -2.806 1.00 93.75 194 VAL A O 1
ATOM 1513 N N . LEU A 1 195 ? 6.192 -14.465 -4.244 1.00 94.31 195 LEU A N 1
ATOM 1514 C CA . LEU A 1 195 ? 5.767 -13.206 -3.631 1.00 94.31 195 LEU A CA 1
ATOM 1515 C C . LEU A 1 195 ? 4.255 -12.979 -3.713 1.00 94.31 195 LEU A C 1
ATOM 1517 O O . LEU A 1 195 ? 3.671 -12.522 -2.736 1.00 94.31 195 LEU A O 1
ATOM 1521 N N . ASP A 1 196 ? 3.602 -13.327 -4.820 1.00 92.81 196 ASP A N 1
ATOM 1522 C CA . ASP A 1 196 ? 2.144 -13.207 -4.943 1.00 92.81 196 ASP A CA 1
ATOM 1523 C C . ASP A 1 196 ? 1.412 -14.076 -3.910 1.00 92.81 196 ASP A C 1
ATOM 1525 O O . ASP A 1 196 ? 0.490 -13.601 -3.238 1.00 92.81 196 ASP A O 1
ATOM 1529 N N . VAL A 1 197 ? 1.856 -15.327 -3.728 1.00 94.69 197 VAL A N 1
ATOM 1530 C CA . VAL A 1 197 ? 1.322 -16.213 -2.680 1.00 94.69 197 VAL A CA 1
ATOM 1531 C C . VAL A 1 197 ? 1.624 -15.643 -1.295 1.00 94.69 197 VAL A C 1
ATOM 1533 O O . VAL A 1 197 ? 0.732 -15.576 -0.449 1.00 94.69 197 VAL A O 1
ATOM 1536 N N . ALA A 1 198 ? 2.848 -15.160 -1.079 1.00 95.56 198 ALA A N 1
ATOM 1537 C CA . ALA A 1 198 ? 3.261 -14.576 0.186 1.00 95.56 198 ALA A CA 1
ATOM 1538 C C . ALA A 1 198 ? 2.407 -13.352 0.580 1.00 95.56 198 ALA A C 1
ATOM 1540 O O . ALA A 1 198 ? 1.959 -13.230 1.722 1.00 95.56 198 ALA A O 1
ATOM 1541 N N . LEU A 1 199 ? 2.110 -12.462 -0.369 1.00 95.25 199 LEU A N 1
ATOM 1542 C CA . LEU A 1 199 ? 1.242 -11.301 -0.153 1.00 95.25 199 LEU A CA 1
ATOM 1543 C C . LEU A 1 199 ? -0.182 -11.707 0.228 1.00 95.25 199 LEU A C 1
ATOM 1545 O O . LEU A 1 199 ? -0.799 -11.066 1.086 1.00 95.25 199 LEU A O 1
ATOM 1549 N N . ASP A 1 200 ? -0.714 -12.763 -0.388 1.00 94.25 200 ASP A N 1
ATOM 1550 C CA . ASP A 1 200 ? -2.021 -13.297 -0.017 1.00 94.25 200 ASP A CA 1
ATOM 1551 C C . ASP A 1 200 ? -2.009 -13.877 1.406 1.00 94.25 200 ASP A C 1
ATOM 1553 O O . ASP A 1 200 ? -2.967 -13.641 2.149 1.00 94.25 200 ASP A O 1
ATOM 1557 N N . THR A 1 201 ? -0.925 -14.531 1.832 1.00 94.75 201 THR A N 1
ATOM 1558 C CA . THR A 1 201 ? -0.759 -15.005 3.217 1.00 94.75 201 THR A CA 1
ATOM 1559 C C . THR A 1 201 ? -0.664 -13.842 4.211 1.00 94.75 201 THR A C 1
ATOM 1561 O O . THR A 1 201 ? -1.411 -13.827 5.190 1.00 94.75 201 THR A O 1
ATOM 1564 N N . ILE A 1 202 ? 0.153 -12.811 3.945 1.00 95.38 202 ILE A N 1
ATOM 1565 C CA . ILE A 1 202 ? 0.230 -11.596 4.789 1.00 95.38 202 ILE A CA 1
ATOM 1566 C C . ILE A 1 202 ? -1.160 -10.959 4.921 1.00 95.38 202 ILE A C 1
ATOM 1568 O O . ILE A 1 202 ? -1.612 -10.631 6.019 1.00 95.38 202 ILE A O 1
ATOM 1572 N N . LYS A 1 203 ? -1.890 -10.827 3.812 1.00 95.19 203 LYS A N 1
ATOM 1573 C CA . LYS A 1 203 ? -3.255 -10.285 3.807 1.00 95.19 203 LYS A CA 1
ATOM 1574 C C . LYS A 1 203 ? -4.220 -11.123 4.649 1.00 95.19 203 LYS A C 1
ATOM 1576 O O . LYS A 1 203 ? -5.031 -10.554 5.382 1.00 95.19 203 LYS A O 1
ATOM 1581 N N . GLN A 1 204 ? -4.159 -12.453 4.564 1.00 93.56 204 GLN A N 1
ATOM 1582 C CA . GLN A 1 204 ? -4.967 -13.335 5.415 1.00 93.56 204 GLN A CA 1
ATOM 1583 C C . GLN A 1 204 ? -4.627 -13.146 6.895 1.00 93.56 204 GLN A C 1
ATOM 1585 O O . GLN A 1 204 ? -5.539 -13.075 7.723 1.00 93.56 204 GLN A O 1
ATOM 1590 N N . TYR A 1 205 ? -3.345 -12.969 7.203 1.00 92.88 205 TYR A N 1
ATOM 1591 C CA . TYR A 1 205 ? -2.853 -12.748 8.556 1.00 92.88 205 TYR A CA 1
ATOM 1592 C C . TYR A 1 205 ? -3.397 -11.443 9.162 1.00 92.88 205 TYR A C 1
ATOM 1594 O O . TYR A 1 205 ? -4.012 -11.450 10.226 1.00 92.88 205 TYR A O 1
ATOM 1602 N N . PHE A 1 206 ? -3.322 -10.330 8.423 1.00 95.56 206 PHE A N 1
ATOM 1603 C CA . PHE A 1 206 ? -3.911 -9.049 8.843 1.00 95.56 206 PHE A CA 1
ATOM 1604 C C . PHE A 1 206 ? -5.445 -9.049 8.871 1.00 95.56 206 PHE A C 1
ATOM 1606 O O . PHE A 1 206 ? -6.059 -8.241 9.576 1.00 95.56 206 PHE A O 1
ATOM 1613 N N . HIS A 1 207 ? -6.089 -9.930 8.105 1.00 95.12 207 HIS A N 1
ATOM 1614 C CA . HIS A 1 207 ? -7.534 -10.113 8.170 1.00 95.12 207 HIS A CA 1
ATOM 1615 C C . HIS A 1 207 ? -7.964 -10.893 9.424 1.00 95.12 207 HIS A C 1
ATOM 1617 O O . HIS A 1 207 ? -9.013 -10.581 10.002 1.00 95.12 207 HIS A O 1
ATOM 1623 N N . ALA A 1 208 ? -7.167 -11.880 9.847 1.00 93.38 208 ALA A N 1
ATOM 1624 C CA . ALA A 1 208 ? -7.377 -12.695 11.044 1.00 93.38 208 ALA A CA 1
ATOM 1625 C C . ALA A 1 208 ? -8.821 -13.227 11.170 1.00 93.38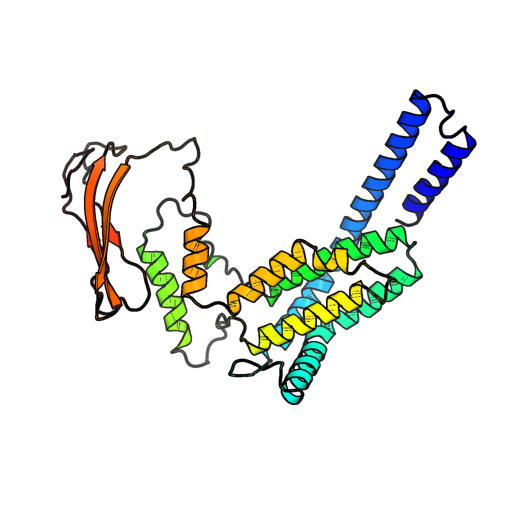 208 ALA A C 1
ATOM 1627 O O . ALA A 1 208 ? -9.487 -13.027 12.186 1.00 93.38 208 ALA A O 1
ATOM 1628 N N . ASN A 1 209 ? -9.353 -13.832 10.100 1.00 90.69 209 ASN A N 1
ATOM 1629 C CA . ASN A 1 209 ? -10.723 -14.373 10.037 1.00 90.69 209 ASN A CA 1
ATOM 1630 C C . ASN A 1 209 ? -11.835 -13.381 10.449 1.00 90.69 209 ASN A C 1
ATOM 1632 O O . ASN A 1 209 ? -12.874 -13.774 10.970 1.00 90.69 209 ASN A O 1
ATOM 1636 N N . GLY A 1 210 ? -11.631 -12.080 10.212 1.00 90.81 210 GLY A N 1
ATOM 1637 C CA . GLY A 1 210 ? -12.601 -11.024 10.534 1.00 90.81 210 GLY A CA 1
ATOM 1638 C C . GLY A 1 210 ? -12.339 -10.293 11.850 1.00 90.81 210 GLY A C 1
ATOM 1639 O O . GLY A 1 210 ? -12.990 -9.276 12.112 1.00 90.81 210 GLY A O 1
ATOM 1640 N N . ASN A 1 211 ? -11.361 -10.748 12.633 1.00 90.38 211 ASN A N 1
ATOM 1641 C CA . ASN A 1 211 ? -10.946 -10.083 13.867 1.00 90.38 211 ASN A CA 1
ATOM 1642 C C . ASN A 1 211 ? -9.988 -8.909 13.621 1.00 90.38 211 ASN A C 1
ATOM 1644 O O . ASN A 1 211 ? -9.915 -8.006 14.454 1.00 90.38 211 ASN A O 1
ATOM 1648 N N . GLY A 1 212 ? -9.305 -8.886 12.473 1.00 93.88 212 GLY A N 1
ATOM 1649 C CA . GLY A 1 212 ? -8.396 -7.816 12.078 1.00 93.88 212 GLY A CA 1
ATOM 1650 C C . GLY A 1 212 ? -9.029 -6.803 11.120 1.00 93.88 212 GLY A C 1
ATOM 1651 O O . GLY A 1 212 ? -10.105 -6.239 11.359 1.00 93.88 212 GLY A O 1
ATOM 1652 N N . LEU A 1 213 ? -8.335 -6.545 10.013 1.00 96.12 213 LEU A N 1
ATOM 1653 C CA . LEU A 1 213 ? -8.774 -5.626 8.966 1.00 96.12 213 LEU A CA 1
ATOM 1654 C C . LEU A 1 213 ? -9.798 -6.284 8.028 1.00 96.12 213 LEU A C 1
ATOM 1656 O O . LEU A 1 213 ? -9.826 -7.498 7.827 1.00 96.12 213 LEU A O 1
ATOM 1660 N N . LYS A 1 214 ? -10.675 -5.469 7.429 1.00 96.38 214 LYS A N 1
ATOM 1661 C CA . LYS A 1 214 ? -11.630 -5.949 6.417 1.00 96.38 214 LYS A CA 1
ATOM 1662 C C . LYS A 1 214 ? -10.879 -6.283 5.123 1.00 96.38 214 LYS A C 1
ATOM 1664 O O . LYS A 1 214 ? -10.099 -5.452 4.666 1.00 96.38 214 LYS A O 1
ATOM 1669 N N . LYS A 1 215 ? -11.205 -7.404 4.462 1.00 94.94 215 LYS A N 1
ATOM 1670 C CA . LYS A 1 215 ? -10.637 -7.758 3.139 1.00 94.94 215 LYS A CA 1
ATOM 1671 C C . LYS A 1 215 ? -10.751 -6.613 2.128 1.00 94.94 215 LYS A C 1
ATOM 1673 O O . LYS A 1 215 ? -9.755 -6.205 1.556 1.00 94.94 215 LYS A O 1
ATOM 1678 N N . ALA A 1 216 ? -11.929 -5.991 2.038 1.00 95.88 216 ALA A N 1
ATOM 1679 C CA . ALA A 1 216 ? -12.167 -4.859 1.142 1.00 95.88 216 ALA A CA 1
ATOM 1680 C C . ALA A 1 216 ? -11.256 -3.641 1.396 1.00 95.88 216 ALA A C 1
ATOM 1682 O O . ALA A 1 216 ? -11.015 -2.873 0.471 1.00 95.88 216 ALA A O 1
ATOM 1683 N N . PHE A 1 217 ? -10.775 -3.441 2.631 1.00 96.44 217 PHE A N 1
ATOM 1684 C CA . PHE A 1 217 ? -9.784 -2.405 2.933 1.00 96.44 217 PHE A CA 1
ATOM 1685 C C . PHE A 1 217 ? -8.397 -2.822 2.432 1.00 96.44 217 PHE A C 1
ATOM 1687 O O . PHE A 1 217 ? -7.740 -2.037 1.761 1.00 96.44 217 PHE A O 1
ATOM 1694 N N . LEU A 1 218 ? -7.988 -4.063 2.712 1.00 96.19 218 LEU A N 1
ATOM 1695 C CA . LEU A 1 218 ? -6.692 -4.607 2.294 1.00 96.19 218 LEU A CA 1
ATOM 1696 C C . LEU A 1 218 ? -6.559 -4.631 0.765 1.00 96.19 218 LEU A C 1
ATOM 1698 O O . LEU A 1 218 ? -5.560 -4.166 0.232 1.00 96.19 218 LEU A O 1
ATOM 1702 N N . ASP A 1 219 ? -7.593 -5.086 0.053 1.00 94.31 219 ASP A N 1
ATOM 1703 C CA . ASP A 1 219 ? -7.581 -5.176 -1.412 1.00 94.31 219 ASP A CA 1
ATOM 1704 C C . ASP A 1 219 ? -7.538 -3.795 -2.097 1.00 94.31 219 ASP A C 1
ATOM 1706 O O . ASP A 1 219 ? -7.027 -3.672 -3.210 1.00 94.31 219 ASP A O 1
ATOM 1710 N N . LYS A 1 220 ? -8.055 -2.745 -1.441 1.00 94.81 220 LYS A N 1
ATOM 1711 C CA . LYS A 1 220 ? -8.084 -1.362 -1.956 1.00 94.81 220 LYS A CA 1
ATOM 1712 C C . LYS A 1 220 ? -6.971 -0.467 -1.397 1.00 94.81 220 LYS A C 1
ATOM 1714 O O . LYS A 1 220 ? -6.954 0.720 -1.712 1.00 94.81 220 LYS A O 1
ATOM 1719 N N . SER A 1 221 ? -6.078 -0.996 -0.559 1.00 96.00 221 SER A N 1
ATOM 1720 C CA . SER A 1 221 ? -4.960 -0.229 0.009 1.00 96.00 221 SER A CA 1
ATOM 1721 C C . SER A 1 221 ? -4.051 0.285 -1.107 1.00 96.00 221 SER A C 1
ATOM 1723 O O . SER A 1 221 ? -3.660 -0.474 -1.994 1.00 96.00 221 SER A O 1
ATOM 1725 N N . ALA A 1 222 ? -3.716 1.576 -1.056 1.00 94.94 222 ALA A N 1
ATOM 1726 C CA . ALA A 1 222 ? -2.853 2.218 -2.046 1.00 94.94 222 ALA A CA 1
ATOM 1727 C C . ALA A 1 222 ? -1.455 1.584 -2.063 1.00 94.94 222 ALA A C 1
ATOM 1729 O O . ALA A 1 222 ? -0.884 1.378 -3.130 1.00 94.94 222 ALA A O 1
ATOM 1730 N N . GLU A 1 223 ? -0.949 1.202 -0.891 1.00 94.75 223 GLU A N 1
ATOM 1731 C CA . GLU A 1 223 ? 0.335 0.526 -0.719 1.00 94.75 223 GLU A CA 1
ATOM 1732 C C . GLU A 1 223 ? 0.346 -0.836 -1.419 1.00 94.75 223 GLU A C 1
ATOM 1734 O O . GLU A 1 223 ? 1.284 -1.154 -2.145 1.00 94.75 223 GLU A O 1
ATOM 1739 N N . LEU A 1 224 ? -0.721 -1.633 -1.268 1.00 95.25 224 LEU A N 1
ATOM 1740 C CA . LEU A 1 224 ? -0.805 -2.933 -1.941 1.00 95.25 224 LEU A CA 1
ATOM 1741 C C . LEU A 1 224 ? -0.929 -2.776 -3.458 1.00 95.25 224 LEU A C 1
ATOM 1743 O O . LEU A 1 224 ? -0.355 -3.570 -4.201 1.00 95.25 224 LEU A O 1
ATOM 1747 N N . GLN A 1 225 ? -1.673 -1.770 -3.924 1.00 94.12 225 GLN A N 1
ATOM 1748 C CA . GLN A 1 225 ? -1.790 -1.479 -5.354 1.00 94.12 225 GLN A CA 1
ATOM 1749 C C . GLN A 1 225 ? -0.447 -1.032 -5.948 1.00 94.12 225 GLN A C 1
ATOM 1751 O O . GLN A 1 225 ? -0.087 -1.510 -7.023 1.00 94.12 225 GLN A O 1
ATOM 1756 N N . SER A 1 226 ? 0.318 -0.199 -5.233 1.00 93.62 226 SER A N 1
ATOM 1757 C CA . SER A 1 226 ? 1.679 0.197 -5.625 1.00 93.62 226 SER A CA 1
ATOM 1758 C C . SER A 1 226 ? 2.601 -1.016 -5.729 1.00 93.62 226 SER A C 1
ATOM 1760 O O . SER A 1 226 ? 3.178 -1.269 -6.787 1.00 93.62 226 SER A O 1
ATOM 1762 N N . LEU A 1 227 ? 2.640 -1.846 -4.682 1.00 93.69 227 LEU A N 1
ATOM 1763 C CA . LEU A 1 227 ? 3.474 -3.044 -4.651 1.00 93.69 227 LEU A CA 1
ATOM 1764 C C . LEU A 1 227 ? 3.103 -4.027 -5.773 1.00 93.69 227 LEU A C 1
ATOM 1766 O O . LEU A 1 227 ? 3.985 -4.534 -6.467 1.00 93.69 227 LEU A O 1
ATOM 1770 N N . ARG A 1 228 ? 1.807 -4.288 -5.994 1.00 92.19 228 ARG A N 1
ATOM 1771 C CA . ARG A 1 228 ? 1.341 -5.164 -7.086 1.00 92.19 228 ARG A CA 1
ATOM 1772 C C . ARG A 1 228 ? 1.681 -4.603 -8.458 1.00 92.19 228 ARG A C 1
ATOM 1774 O O . ARG A 1 228 ? 2.059 -5.363 -9.348 1.00 92.19 228 ARG A O 1
ATOM 1781 N N . TYR A 1 229 ? 1.566 -3.289 -8.631 1.00 89.50 229 TYR A N 1
ATOM 1782 C CA . TYR A 1 229 ? 2.002 -2.636 -9.855 1.00 89.50 229 TYR A CA 1
ATOM 1783 C C . TYR A 1 229 ? 3.503 -2.854 -10.071 1.00 89.50 229 TYR A C 1
ATOM 1785 O O . TYR A 1 229 ? 3.875 -3.349 -11.134 1.00 89.50 229 TYR A O 1
ATOM 1793 N N . ALA A 1 230 ? 4.339 -2.607 -9.058 1.00 89.25 230 ALA A N 1
ATOM 1794 C CA . ALA A 1 230 ? 5.782 -2.835 -9.122 1.00 89.25 230 ALA A CA 1
ATOM 1795 C C . ALA A 1 230 ? 6.132 -4.297 -9.462 1.00 89.25 230 ALA A C 1
ATOM 1797 O O . ALA A 1 230 ? 6.933 -4.537 -10.365 1.00 89.25 230 ALA A O 1
ATOM 1798 N N . LEU A 1 231 ? 5.473 -5.276 -8.830 1.00 88.38 231 LEU A N 1
ATOM 1799 C CA . LEU A 1 231 ? 5.630 -6.699 -9.161 1.00 88.38 231 LEU A CA 1
ATOM 1800 C C . LEU A 1 231 ? 5.248 -7.010 -10.609 1.00 88.38 231 LEU A C 1
ATOM 1802 O O . LEU A 1 231 ? 5.963 -7.745 -11.291 1.00 88.38 231 LEU A O 1
ATOM 1806 N N . SER A 1 232 ? 4.155 -6.424 -11.106 1.00 85.81 232 SER A N 1
ATOM 1807 C CA . SER A 1 232 ? 3.701 -6.663 -12.477 1.00 85.81 232 SER A CA 1
ATOM 1808 C C . SER A 1 232 ? 4.760 -6.264 -13.509 1.00 85.81 232 SER A C 1
ATOM 1810 O O . SER A 1 232 ? 4.893 -6.944 -14.529 1.00 85.81 232 SER A O 1
ATOM 1812 N N . LEU A 1 233 ? 5.562 -5.226 -13.232 1.00 85.19 233 LEU A N 1
ATOM 1813 C CA . LEU A 1 233 ? 6.606 -4.743 -14.141 1.00 85.19 233 LEU A CA 1
ATOM 1814 C C . LEU A 1 233 ? 7.677 -5.809 -14.419 1.00 85.19 233 LEU A C 1
ATOM 1816 O O . LEU A 1 233 ? 8.190 -5.858 -15.534 1.00 85.19 233 LEU A O 1
ATOM 1820 N N . TYR A 1 234 ? 7.959 -6.704 -13.465 1.00 82.62 234 TYR A N 1
ATOM 1821 C CA . TYR A 1 234 ? 8.914 -7.810 -13.643 1.00 82.62 234 TYR A CA 1
ATOM 1822 C C . TYR A 1 234 ? 8.437 -8.879 -14.631 1.00 82.62 234 TYR A C 1
ATOM 1824 O O . TYR A 1 234 ? 9.244 -9.620 -15.189 1.00 82.62 234 TYR A O 1
ATOM 1832 N N . THR A 1 235 ? 7.126 -8.963 -14.855 1.00 77.25 235 THR A N 1
ATOM 1833 C CA . THR A 1 235 ? 6.505 -9.973 -15.727 1.00 77.25 235 THR A CA 1
ATOM 1834 C C . THR A 1 235 ? 6.100 -9.423 -17.096 1.00 77.25 235 THR A C 1
ATOM 1836 O O . THR A 1 235 ? 5.716 -10.189 -17.981 1.00 77.25 235 THR A O 1
ATOM 1839 N N . GLN A 1 236 ? 6.190 -8.105 -17.290 1.00 80.12 236 GLN A N 1
ATOM 1840 C CA . GLN A 1 236 ? 5.828 -7.453 -18.544 1.00 80.12 236 GLN A CA 1
ATOM 1841 C C . GLN A 1 236 ? 6.937 -7.565 -19.593 1.00 80.12 236 GLN A C 1
ATOM 1843 O O . GLN A 1 236 ? 8.130 -7.597 -19.294 1.00 80.12 236 GLN A O 1
ATOM 1848 N N . THR A 1 237 ? 6.533 -7.582 -20.865 1.00 78.12 237 THR A N 1
ATOM 1849 C CA . THR A 1 237 ? 7.495 -7.515 -21.968 1.00 78.12 237 THR A CA 1
ATOM 1850 C C . THR A 1 237 ? 8.119 -6.125 -22.044 1.00 78.12 237 THR A C 1
ATOM 1852 O O . THR A 1 237 ? 7.473 -5.122 -21.733 1.00 78.12 237 THR A O 1
ATOM 1855 N N . THR A 1 238 ? 9.358 -6.039 -22.530 1.00 76.06 238 THR A N 1
ATOM 1856 C CA . THR A 1 238 ? 10.029 -4.749 -22.753 1.00 76.06 238 THR A CA 1
ATOM 1857 C C . THR A 1 238 ? 9.209 -3.821 -23.655 1.00 76.06 238 THR A C 1
ATOM 1859 O O . THR A 1 238 ? 9.175 -2.621 -23.411 1.00 76.06 238 THR A O 1
ATOM 1862 N N . ASP A 1 239 ? 8.505 -4.362 -24.656 1.00 72.44 239 ASP A N 1
ATOM 1863 C CA . ASP A 1 239 ? 7.618 -3.587 -25.534 1.00 72.44 239 ASP A CA 1
ATOM 1864 C C . ASP A 1 239 ? 6.455 -2.947 -24.757 1.00 72.44 239 ASP A C 1
ATOM 1866 O O . ASP A 1 239 ? 6.212 -1.747 -24.881 1.00 72.44 239 ASP A O 1
ATOM 1870 N N . THR A 1 240 ? 5.785 -3.717 -23.892 1.00 77.81 240 THR A N 1
ATOM 1871 C CA . THR A 1 240 ? 4.713 -3.203 -23.025 1.00 77.81 240 THR A CA 1
ATOM 1872 C C . THR A 1 240 ? 5.233 -2.122 -22.080 1.00 77.81 240 THR A C 1
ATOM 1874 O O . THR A 1 240 ? 4.610 -1.069 -21.958 1.00 77.81 240 THR A O 1
ATOM 1877 N N . LEU A 1 241 ? 6.396 -2.340 -21.458 1.00 78.56 241 LEU A N 1
ATOM 1878 C CA . LEU A 1 241 ? 7.009 -1.369 -20.549 1.00 78.56 241 LEU A CA 1
ATOM 1879 C C . LEU A 1 241 ? 7.359 -0.056 -21.262 1.00 78.56 241 LEU A C 1
ATOM 1881 O O . LEU A 1 241 ? 7.056 1.018 -20.744 1.00 78.56 241 LEU A O 1
ATOM 1885 N N . ILE A 1 242 ? 7.936 -0.130 -22.467 1.00 73.25 242 ILE A N 1
ATOM 1886 C CA . ILE A 1 242 ? 8.252 1.053 -23.282 1.00 73.25 242 ILE A CA 1
ATOM 1887 C C . ILE A 1 242 ? 6.971 1.794 -23.670 1.00 73.25 242 ILE A C 1
ATOM 1889 O O . ILE A 1 242 ? 6.914 3.012 -23.524 1.00 73.25 242 ILE A O 1
ATOM 1893 N N . LYS A 1 243 ? 5.930 1.087 -24.128 1.00 74.00 243 LYS A N 1
ATOM 1894 C CA . LYS A 1 243 ? 4.641 1.705 -24.481 1.00 74.00 243 LYS A CA 1
ATOM 1895 C C . LYS A 1 243 ? 4.003 2.407 -23.289 1.00 74.00 243 LYS A C 1
ATOM 1897 O O . LYS A 1 243 ? 3.564 3.547 -23.429 1.00 74.00 243 LYS A O 1
ATOM 1902 N N . THR A 1 244 ? 3.986 1.759 -22.125 1.00 76.75 244 THR A N 1
ATOM 1903 C CA . THR A 1 244 ? 3.472 2.348 -20.883 1.00 76.75 244 THR A CA 1
ATOM 1904 C C . THR A 1 244 ? 4.270 3.589 -20.508 1.00 76.75 244 THR A C 1
ATOM 1906 O O . THR A 1 244 ? 3.669 4.632 -20.278 1.00 76.75 244 THR A O 1
ATOM 1909 N N . PHE A 1 245 ? 5.606 3.518 -20.526 1.00 75.62 245 PHE A N 1
ATOM 1910 C CA . PHE A 1 245 ? 6.466 4.673 -20.265 1.00 75.62 245 PHE A CA 1
ATOM 1911 C C . PHE A 1 245 ? 6.168 5.828 -21.229 1.00 75.62 245 PHE A C 1
ATOM 1913 O O . PHE A 1 245 ? 5.856 6.925 -20.788 1.00 75.62 245 PHE A O 1
ATOM 1920 N N . VAL A 1 246 ? 6.177 5.589 -22.542 1.00 70.44 246 VAL A N 1
ATOM 1921 C CA . VAL A 1 246 ? 5.905 6.633 -23.547 1.00 70.44 246 VAL A CA 1
ATOM 1922 C C . VAL A 1 246 ? 4.510 7.239 -23.371 1.00 70.44 246 VAL A C 1
ATOM 1924 O O . VAL A 1 246 ? 4.354 8.449 -23.487 1.00 70.44 246 VAL A O 1
ATOM 1927 N N . THR A 1 247 ? 3.504 6.424 -23.048 1.00 71.44 247 THR A N 1
ATOM 1928 C CA . THR A 1 247 ? 2.125 6.897 -22.836 1.00 71.44 247 THR A CA 1
ATOM 1929 C C . THR A 1 247 ? 1.995 7.735 -21.563 1.00 71.44 247 THR A C 1
ATOM 1931 O O . THR A 1 247 ? 1.209 8.680 -21.536 1.00 71.44 247 THR A O 1
ATOM 1934 N N . THR A 1 248 ? 2.755 7.422 -20.507 1.00 69.69 248 THR A N 1
ATOM 1935 C CA . THR A 1 248 ? 2.753 8.213 -19.265 1.00 69.69 248 THR A CA 1
ATOM 1936 C C . THR A 1 248 ? 3.578 9.493 -19.381 1.00 69.69 248 THR A C 1
ATOM 1938 O O . THR A 1 248 ? 3.265 10.466 -18.695 1.00 69.69 248 THR A O 1
ATOM 1941 N N . GLN A 1 249 ? 4.553 9.549 -20.295 1.00 65.88 249 GLN A N 1
ATOM 1942 C CA . GLN A 1 249 ? 5.285 10.768 -20.660 1.00 65.88 249 GLN A CA 1
ATOM 1943 C C . GLN A 1 249 ? 4.418 11.722 -21.510 1.00 65.88 249 GLN A C 1
ATOM 1945 O O . GLN A 1 249 ? 4.737 12.047 -22.651 1.00 65.88 249 GLN A O 1
ATOM 1950 N N . THR A 1 250 ? 3.301 12.199 -20.954 1.00 60.62 250 THR A N 1
ATOM 1951 C CA . THR A 1 250 ? 2.429 13.198 -21.606 1.00 60.62 250 THR A CA 1
ATOM 1952 C C . THR A 1 250 ? 3.037 14.605 -21.621 1.00 60.62 250 THR A C 1
ATOM 1954 O O . THR A 1 250 ? 2.593 15.455 -22.392 1.00 60.62 250 THR A O 1
ATOM 1957 N N . LYS A 1 251 ? 4.063 14.850 -20.793 1.00 57.41 251 LYS A N 1
ATOM 1958 C CA . LYS A 1 251 ? 4.896 16.059 -20.760 1.00 57.41 251 LYS A CA 1
ATOM 1959 C C . LYS A 1 251 ? 6.308 15.657 -20.323 1.00 57.41 251 LYS A C 1
ATOM 1961 O O . LYS A 1 251 ? 6.455 15.061 -19.262 1.00 57.41 251 LYS A O 1
ATOM 1966 N N . GLN A 1 252 ? 7.330 15.972 -21.118 1.00 54.41 252 GLN A N 1
ATOM 1967 C CA . GLN A 1 252 ? 8.680 16.138 -20.563 1.00 54.41 252 GLN A CA 1
ATOM 1968 C C . GLN A 1 252 ? 8.645 17.402 -19.697 1.00 54.41 252 GLN A C 1
ATOM 1970 O O . GLN A 1 252 ? 7.893 18.311 -20.054 1.00 54.41 252 GLN A O 1
ATOM 1975 N N . ASP A 1 253 ? 9.358 17.412 -18.566 1.00 49.69 253 ASP A N 1
ATOM 1976 C CA . ASP A 1 253 ? 9.366 18.487 -17.561 1.00 49.69 253 ASP A CA 1
ATOM 1977 C C . ASP A 1 253 ? 8.969 19.849 -18.135 1.00 49.69 253 ASP A C 1
ATOM 1979 O O . ASP A 1 253 ? 9.617 20.378 -19.041 1.00 49.69 253 ASP A O 1
ATOM 1983 N N . ALA A 1 254 ? 7.881 20.422 -17.611 1.00 47.31 254 ALA A N 1
ATOM 1984 C CA . ALA A 1 254 ? 7.646 21.836 -17.833 1.00 47.31 254 ALA A CA 1
ATOM 1985 C C . ALA A 1 254 ? 8.881 22.548 -17.264 1.00 47.31 254 ALA A C 1
ATOM 1987 O O . ALA A 1 254 ? 9.164 22.337 -16.081 1.00 47.31 254 ALA A O 1
ATOM 1988 N N . PRO A 1 255 ? 9.633 23.330 -18.063 1.00 49.19 255 PRO A N 1
ATOM 1989 C CA . PRO A 1 255 ? 10.736 24.098 -17.514 1.00 49.19 255 PRO A CA 1
ATOM 1990 C C . PRO A 1 255 ? 10.175 24.876 -16.327 1.00 49.19 255 PRO A C 1
ATOM 1992 O O . PRO A 1 255 ? 9.093 25.470 -16.431 1.00 49.19 255 PRO A O 1
ATOM 1995 N N . THR A 1 256 ? 10.851 24.795 -15.179 1.00 48.97 256 THR A N 1
ATOM 1996 C CA . THR A 1 256 ? 10.533 25.629 -14.021 1.00 48.97 256 THR A CA 1
ATOM 1997 C C . THR A 1 256 ? 10.316 27.046 -14.538 1.00 48.97 256 THR A C 1
ATOM 1999 O O . THR A 1 256 ? 11.070 27.526 -15.385 1.00 48.97 256 THR A O 1
ATOM 2002 N N . ALA A 1 257 ? 9.238 27.702 -14.099 1.00 52.59 257 ALA A N 1
ATOM 2003 C CA . ALA A 1 257 ? 8.801 28.992 -14.642 1.00 52.59 257 ALA A CA 1
ATOM 2004 C C . ALA A 1 257 ? 9.902 30.080 -14.631 1.00 52.59 257 ALA A C 1
ATOM 2006 O O . ALA A 1 257 ? 9.762 31.103 -15.296 1.00 52.59 257 ALA A O 1
ATOM 2007 N N . GLU A 1 258 ? 10.997 29.837 -13.908 1.00 52.41 258 GLU A N 1
ATOM 2008 C CA . GLU A 1 258 ? 12.189 30.671 -13.806 1.00 52.41 258 GLU A CA 1
ATOM 2009 C C . GLU A 1 258 ? 13.156 30.580 -15.010 1.00 52.41 258 GLU A C 1
ATOM 2011 O O . GLU A 1 258 ? 13.847 31.562 -15.268 1.00 52.41 258 GLU A O 1
ATOM 2016 N N . GLU A 1 259 ? 13.198 29.488 -15.793 1.00 57.50 259 GLU A N 1
ATOM 2017 C CA . GLU A 1 259 ? 14.151 29.356 -16.925 1.00 57.50 259 GLU A CA 1
ATOM 2018 C C . GLU A 1 259 ? 13.572 29.719 -18.307 1.00 57.50 259 GLU A C 1
ATOM 2020 O O . GLU A 1 259 ? 14.321 30.051 -19.229 1.00 57.50 259 GLU A O 1
ATOM 2025 N N . GLY A 1 260 ? 12.244 29.753 -18.462 1.00 64.25 260 GLY A N 1
ATOM 2026 C CA . GLY A 1 260 ? 11.585 30.098 -19.729 1.00 64.25 260 GLY A CA 1
ATOM 2027 C C . GLY A 1 260 ? 11.947 29.178 -20.915 1.00 64.25 260 GLY A C 1
ATOM 2028 O O . GLY A 1 260 ? 12.761 28.267 -20.826 1.00 64.25 260 GLY A O 1
ATOM 2029 N N . SER A 1 261 ? 11.317 29.388 -22.078 1.00 71.19 261 SER A N 1
ATOM 2030 C CA . SER A 1 261 ? 11.700 28.656 -23.302 1.00 71.19 261 SER A CA 1
ATOM 2031 C C . SER A 1 261 ? 13.084 29.104 -23.788 1.00 71.19 261 SER A C 1
ATOM 2033 O O . SER A 1 261 ? 13.310 30.308 -23.927 1.00 71.19 261 SER A O 1
ATOM 2035 N N . VAL A 1 262 ? 13.975 28.154 -24.094 1.00 79.38 262 VAL A N 1
ATOM 2036 C CA . VAL A 1 262 ? 15.320 28.385 -24.665 1.00 79.38 262 VAL A CA 1
ATOM 2037 C C . VAL A 1 262 ? 15.357 28.296 -26.201 1.00 79.38 262 VAL A C 1
ATOM 2039 O O . VAL A 1 262 ? 16.434 28.323 -26.795 1.00 79.38 262 VAL A O 1
ATOM 2042 N N . GLY A 1 263 ? 14.188 28.213 -26.844 1.00 84.81 263 GLY A N 1
ATOM 2043 C CA . GLY A 1 263 ? 14.007 28.066 -28.292 1.00 84.81 263 GLY A CA 1
ATOM 2044 C C . GLY A 1 263 ? 13.161 26.843 -28.656 1.00 84.81 263 GLY A C 1
ATOM 2045 O O . GLY A 1 263 ? 12.709 26.100 -27.785 1.00 84.81 263 GLY A O 1
ATOM 2046 N N . GLU A 1 264 ? 12.949 26.628 -29.952 1.00 86.81 264 GLU A N 1
ATOM 2047 C CA . GLU A 1 264 ? 12.149 25.527 -30.503 1.00 86.81 264 GLU A CA 1
ATOM 2048 C C . GLU A 1 264 ? 12.963 24.727 -31.527 1.00 86.81 264 GLU A C 1
ATOM 2050 O O . GLU A 1 264 ? 13.737 25.292 -32.298 1.00 86.81 264 GLU A O 1
ATOM 2055 N N . VAL A 1 265 ? 12.769 23.407 -31.579 1.00 89.00 265 VAL A N 1
ATOM 2056 C CA . VAL A 1 265 ? 13.285 22.563 -32.666 1.00 89.00 265 VAL A CA 1
ATOM 2057 C C . VAL A 1 265 ? 12.110 21.970 -33.433 1.00 89.00 265 VAL A C 1
ATOM 2059 O O . VAL A 1 265 ? 11.286 21.255 -32.870 1.00 89.00 265 VAL A O 1
ATOM 2062 N N . SER A 1 266 ? 12.065 22.234 -34.736 1.00 89.94 266 SER A N 1
ATOM 2063 C CA . SER A 1 266 ? 11.064 21.697 -35.651 1.00 89.94 266 SER A CA 1
ATOM 2064 C C . SER A 1 266 ? 11.606 20.447 -36.344 1.00 89.94 266 SER A C 1
ATOM 2066 O O . SER A 1 266 ? 12.609 20.492 -37.068 1.00 89.94 266 SER A O 1
ATOM 2068 N N . ILE A 1 267 ? 10.947 19.313 -36.107 1.00 91.19 267 ILE A N 1
ATOM 2069 C CA . ILE A 1 267 ? 11.328 17.994 -36.622 1.00 91.19 267 ILE A CA 1
ATOM 2070 C C . ILE A 1 267 ? 10.108 17.370 -37.296 1.00 91.19 267 ILE A C 1
ATOM 2072 O O . ILE A 1 267 ? 9.022 17.351 -36.724 1.00 91.19 267 ILE A O 1
ATOM 2076 N N . GLN A 1 268 ? 10.300 16.820 -38.491 1.00 90.19 268 GLN A N 1
ATOM 2077 C CA . GLN A 1 268 ? 9.313 15.978 -39.158 1.00 90.19 268 GLN A CA 1
ATOM 2078 C C . GLN A 1 268 ? 9.723 14.510 -39.005 1.00 90.19 268 GLN A C 1
ATOM 2080 O O . GLN A 1 268 ? 10.875 14.149 -39.258 1.00 90.19 268 GLN A O 1
ATOM 2085 N N . VAL A 1 269 ? 8.779 13.667 -38.588 1.00 90.06 269 VAL A N 1
ATOM 2086 C CA . VAL A 1 269 ? 8.986 12.226 -38.417 1.00 90.06 269 VAL A CA 1
ATOM 2087 C C . VAL A 1 269 ? 7.953 11.484 -39.252 1.00 90.06 269 VAL A C 1
ATOM 2089 O O . VAL A 1 269 ? 6.763 11.549 -38.958 1.00 90.06 269 VAL A O 1
ATOM 2092 N N . ASP A 1 270 ? 8.418 10.755 -40.263 1.00 89.19 270 ASP A N 1
ATOM 2093 C CA . ASP A 1 270 ? 7.573 9.913 -41.107 1.00 89.19 270 ASP A CA 1
ATOM 2094 C C . ASP A 1 270 ? 7.828 8.435 -40.775 1.00 89.19 270 ASP A C 1
ATOM 2096 O O . ASP A 1 270 ? 8.961 7.949 -40.856 1.00 89.19 270 ASP A O 1
ATOM 2100 N N . LEU A 1 271 ? 6.768 7.708 -40.415 1.00 88.38 271 LEU A N 1
ATOM 2101 C CA . LEU A 1 271 ? 6.796 6.267 -40.161 1.00 88.38 271 LEU A CA 1
ATOM 2102 C C . LEU A 1 271 ? 6.110 5.532 -41.313 1.00 88.38 271 LEU A C 1
ATOM 2104 O O . LEU A 1 271 ? 4.918 5.709 -41.552 1.00 88.38 271 LEU A O 1
ATOM 2108 N N . PHE A 1 272 ? 6.850 4.660 -41.992 1.00 90.50 272 PHE A N 1
ATOM 2109 C CA . PHE A 1 272 ? 6.319 3.769 -43.016 1.00 90.50 272 PHE A CA 1
ATOM 2110 C C . PHE A 1 272 ? 6.468 2.314 -42.575 1.00 90.50 272 PHE A C 1
ATOM 2112 O O . PHE A 1 272 ? 7.543 1.906 -42.145 1.00 90.50 272 PHE A O 1
ATOM 2119 N N . THR A 1 273 ? 5.406 1.522 -42.708 1.00 89.75 273 THR A N 1
ATOM 2120 C CA . THR A 1 273 ? 5.434 0.079 -42.427 1.00 89.75 273 THR A CA 1
ATOM 2121 C C . THR A 1 273 ? 5.254 -0.672 -43.735 1.00 89.75 273 THR A C 1
ATOM 2123 O O . THR A 1 273 ? 4.244 -0.490 -44.414 1.00 89.75 273 THR A O 1
ATOM 2126 N N . HIS A 1 274 ? 6.237 -1.489 -44.111 1.00 88.00 274 HIS A N 1
ATOM 2127 C CA . HIS A 1 274 ? 6.198 -2.222 -45.368 1.00 88.00 274 HIS A CA 1
ATOM 2128 C C . HIS A 1 274 ? 5.133 -3.335 -45.300 1.00 88.00 274 HIS A C 1
ATOM 2130 O O . HIS A 1 274 ? 5.255 -4.242 -44.471 1.00 88.00 274 HIS A O 1
ATOM 2136 N N . PRO A 1 275 ? 4.102 -3.315 -46.167 1.00 84.75 275 PRO A N 1
ATOM 2137 C CA . PRO A 1 275 ? 2.908 -4.150 -46.006 1.00 84.75 275 PRO A CA 1
ATOM 2138 C C . PRO A 1 275 ? 3.159 -5.655 -46.185 1.00 84.75 275 PRO A C 1
ATOM 2140 O O . PRO A 1 275 ? 2.360 -6.456 -45.715 1.00 84.75 275 PRO A O 1
ATOM 2143 N N . GLY A 1 276 ? 4.256 -6.052 -46.844 1.00 85.44 276 GLY A N 1
ATOM 2144 C CA . GLY A 1 276 ? 4.593 -7.466 -47.066 1.00 85.44 276 GLY A CA 1
ATOM 2145 C C . GLY A 1 276 ? 5.611 -8.058 -46.088 1.00 85.44 276 GLY A C 1
ATOM 2146 O O . GLY A 1 276 ? 5.606 -9.261 -45.864 1.00 85.44 276 GLY A O 1
ATOM 2147 N N . THR A 1 277 ? 6.492 -7.236 -45.509 1.00 85.38 277 THR A N 1
ATOM 2148 C CA . THR A 1 277 ? 7.596 -7.711 -44.644 1.00 85.38 277 THR A CA 1
ATOM 2149 C C . THR A 1 277 ? 7.417 -7.314 -43.183 1.00 85.38 277 THR A C 1
ATOM 2151 O O . THR A 1 277 ? 8.110 -7.847 -42.324 1.00 85.38 277 THR A O 1
ATOM 2154 N N . GLY A 1 278 ? 6.517 -6.368 -42.890 1.00 81.31 278 GLY A N 1
ATOM 2155 C CA . GLY A 1 278 ? 6.362 -5.792 -41.556 1.00 81.31 278 GLY A CA 1
ATOM 2156 C C . GLY A 1 278 ? 7.519 -4.878 -41.137 1.00 81.31 278 GLY A C 1
ATOM 2157 O O . GLY A 1 278 ? 7.525 -4.395 -40.010 1.00 81.31 278 GLY A O 1
ATOM 2158 N N . GLU A 1 279 ? 8.495 -4.614 -42.015 1.00 81.44 279 GLU A N 1
ATOM 2159 C CA . GLU A 1 279 ? 9.616 -3.732 -41.689 1.00 81.44 279 GLU A CA 1
ATOM 2160 C C . GLU A 1 279 ? 9.155 -2.283 -41.520 1.00 81.44 279 GLU A C 1
ATOM 2162 O O . GLU A 1 279 ? 8.464 -1.719 -42.373 1.00 81.44 279 GLU A O 1
ATOM 2167 N N . HIS A 1 280 ? 9.599 -1.657 -40.432 1.00 82.19 280 HIS A N 1
ATOM 2168 C CA . HIS A 1 280 ? 9.366 -0.245 -40.172 1.00 82.19 280 HIS A CA 1
ATOM 2169 C C . HIS A 1 280 ? 10.532 0.595 -40.697 1.00 82.19 280 HIS A C 1
ATOM 2171 O O . HIS A 1 280 ? 11.684 0.424 -40.292 1.00 82.19 280 HIS A O 1
ATOM 2177 N N . LYS A 1 281 ? 10.225 1.555 -41.565 1.00 85.62 281 LYS A N 1
ATOM 2178 C CA . LYS A 1 281 ? 11.138 2.602 -42.012 1.00 85.62 281 LYS A CA 1
ATOM 2179 C C . LYS A 1 281 ? 10.745 3.913 -41.344 1.00 85.62 281 LYS A C 1
ATOM 2181 O O . LYS A 1 281 ? 9.669 4.445 -41.596 1.00 85.62 281 LYS A O 1
ATOM 2186 N N . ILE A 1 282 ? 11.644 4.437 -40.518 1.00 85.81 282 ILE A N 1
ATOM 2187 C CA . ILE A 1 282 ? 11.486 5.733 -39.856 1.00 85.81 282 ILE A CA 1
ATOM 2188 C C . ILE A 1 282 ? 12.376 6.744 -40.578 1.00 85.81 282 ILE A C 1
ATOM 2190 O O . ILE A 1 282 ? 13.589 6.545 -40.674 1.00 85.81 282 ILE A O 1
ATOM 2194 N N . THR A 1 283 ? 11.782 7.826 -41.074 1.00 87.12 283 THR A N 1
ATOM 2195 C CA . THR A 1 283 ? 12.505 8.967 -41.644 1.00 87.12 283 THR A CA 1
ATOM 2196 C C . THR A 1 283 ? 12.378 10.138 -40.683 1.00 87.12 283 THR A C 1
ATOM 2198 O O . THR A 1 283 ? 11.275 10.597 -40.413 1.00 87.12 283 THR A O 1
ATOM 2201 N N . VAL A 1 284 ? 13.505 10.619 -40.159 1.00 89.12 284 VAL A N 1
ATOM 2202 C CA . VAL A 1 284 ? 13.545 11.814 -39.308 1.00 89.12 284 VAL A CA 1
ATOM 2203 C C . VAL A 1 284 ? 14.220 12.935 -40.080 1.00 89.12 284 VAL A C 1
ATOM 2205 O O . VAL A 1 284 ? 15.365 12.787 -40.513 1.00 89.12 284 VAL A O 1
ATOM 2208 N N . LYS A 1 285 ? 13.518 14.054 -40.234 1.00 90.44 285 LYS A N 1
ATOM 2209 C CA . LYS A 1 285 ? 13.999 15.251 -40.914 1.00 90.44 285 LYS A CA 1
ATOM 2210 C C . LYS A 1 285 ? 14.045 16.414 -39.931 1.00 90.44 285 LYS A C 1
ATOM 2212 O O . LYS A 1 285 ? 13.024 16.807 -39.372 1.00 90.44 285 LYS A O 1
ATOM 2217 N N . VAL A 1 286 ? 15.233 16.973 -39.725 1.00 91.56 286 VAL A N 1
ATOM 2218 C CA . VAL A 1 286 ? 15.405 18.180 -38.909 1.00 91.56 286 VAL A CA 1
ATOM 2219 C C . VAL A 1 286 ? 15.124 19.389 -39.795 1.00 91.56 286 VAL A C 1
ATOM 2221 O O . VAL A 1 286 ? 15.926 19.719 -40.664 1.00 91.56 286 VAL A O 1
ATOM 2224 N N . VAL A 1 287 ? 13.992 20.055 -39.582 1.00 92.38 287 VAL A N 1
ATOM 2225 C CA . VAL A 1 287 ? 13.549 21.164 -40.437 1.00 92.38 287 VAL A CA 1
ATOM 2226 C C . VAL A 1 287 ? 14.303 22.439 -40.065 1.00 92.38 287 VAL A C 1
ATOM 2228 O O . VAL A 1 287 ? 15.016 23.019 -40.893 1.00 92.38 287 VAL A O 1
ATOM 2231 N N . ALA A 1 288 ? 14.192 22.854 -38.804 1.00 92.19 288 ALA A N 1
ATOM 2232 C CA . ALA A 1 288 ? 14.815 24.066 -38.289 1.00 92.19 288 ALA A CA 1
ATOM 2233 C C . ALA A 1 288 ? 14.965 24.015 -36.766 1.00 92.19 288 ALA A C 1
ATOM 2235 O O . ALA A 1 288 ? 14.305 23.225 -36.095 1.00 92.19 288 ALA A O 1
ATOM 2236 N N . ALA A 1 289 ? 15.802 24.892 -36.231 1.00 92.00 289 ALA A N 1
ATOM 2237 C CA . ALA A 1 289 ? 15.645 25.383 -34.870 1.00 92.00 289 ALA A CA 1
ATOM 2238 C C . ALA A 1 289 ? 15.262 26.865 -34.943 1.00 92.00 289 ALA A C 1
ATOM 2240 O O . ALA A 1 289 ? 15.712 27.543 -35.866 1.00 92.00 289 ALA A O 1
ATOM 2241 N N . ASN A 1 290 ? 14.432 27.347 -34.023 1.00 90.38 290 ASN A N 1
ATOM 2242 C CA . ASN A 1 290 ? 13.890 28.703 -34.011 1.00 90.38 290 ASN A CA 1
ATOM 2243 C C . ASN A 1 290 ? 14.131 29.356 -32.650 1.00 90.38 290 ASN A C 1
ATOM 2245 O O . ASN A 1 290 ? 14.016 28.700 -31.613 1.00 90.38 290 ASN A O 1
ATOM 2249 N N . ASP A 1 291 ? 14.437 30.651 -32.672 1.00 88.12 291 ASP A N 1
ATOM 2250 C CA . ASP A 1 291 ? 14.471 31.530 -31.500 1.00 88.12 291 ASP A CA 1
ATOM 2251 C C . ASP A 1 291 ? 15.343 30.997 -30.350 1.00 88.12 291 ASP A C 1
ATOM 2253 O O . ASP A 1 291 ? 15.019 31.143 -29.169 1.00 88.12 291 ASP A O 1
ATOM 2257 N N . LEU A 1 292 ? 16.471 30.368 -30.706 1.00 87.81 292 LEU A N 1
ATOM 2258 C CA . LEU A 1 292 ? 17.405 29.770 -29.754 1.00 87.81 292 LEU A CA 1
ATOM 2259 C C . LEU A 1 292 ? 17.979 30.838 -28.825 1.00 87.81 292 LEU A C 1
ATOM 2261 O O . LEU A 1 292 ? 18.723 31.702 -29.270 1.00 87.81 292 LEU A O 1
ATOM 2265 N N . LYS A 1 293 ? 17.714 30.780 -27.524 1.00 83.94 293 LYS A N 1
ATOM 2266 C CA . LYS A 1 293 ? 18.253 31.764 -26.577 1.00 83.94 293 LYS A CA 1
ATOM 2267 C C . LYS A 1 293 ? 19.642 31.337 -26.126 1.00 83.94 293 LYS A C 1
ATOM 2269 O O . LYS A 1 293 ? 19.803 30.308 -25.479 1.00 83.94 293 LYS A O 1
ATOM 2274 N N . TRP A 1 294 ? 20.651 32.139 -26.462 1.00 80.69 294 TRP A N 1
ATOM 2275 C CA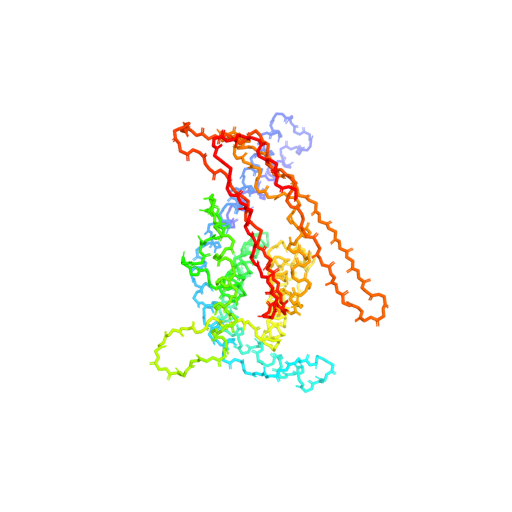 . TRP A 1 294 ? 22.043 31.841 -26.136 1.00 80.69 294 TRP A CA 1
ATOM 2276 C C . TRP A 1 294 ? 22.752 33.050 -25.497 1.00 80.69 294 TRP A C 1
ATOM 2278 O O . TRP A 1 294 ? 22.698 34.135 -26.079 1.00 80.69 294 TRP A O 1
ATOM 2288 N N . PRO A 1 295 ? 23.444 32.896 -24.345 1.00 71.44 295 PRO A N 1
ATOM 2289 C CA . PRO A 1 295 ? 23.984 34.030 -23.581 1.00 71.44 295 PRO A CA 1
ATOM 2290 C C . PRO A 1 295 ? 25.136 34.804 -24.245 1.00 71.44 295 PRO A C 1
ATOM 2292 O O . PRO A 1 295 ? 25.378 35.952 -23.885 1.00 71.44 295 PRO A O 1
ATOM 2295 N N . SER A 1 296 ? 25.884 34.196 -25.177 1.00 71.81 296 SER A N 1
ATOM 2296 C CA . SER A 1 296 ? 27.117 34.784 -25.734 1.00 71.81 296 SER A CA 1
ATOM 2297 C C . SER A 1 296 ? 27.143 34.786 -27.263 1.00 71.81 296 SER A C 1
ATOM 2299 O O . SER A 1 296 ? 27.168 33.739 -27.907 1.00 71.81 296 SER A O 1
ATOM 2301 N N . THR A 1 297 ? 27.184 35.972 -27.868 1.00 63.38 297 THR A N 1
ATOM 2302 C CA . THR A 1 297 ? 27.075 36.170 -29.325 1.00 63.38 297 THR A CA 1
ATOM 2303 C C . THR A 1 297 ? 28.356 35.858 -30.108 1.00 63.38 297 THR A C 1
ATOM 2305 O O . THR A 1 297 ? 28.297 35.733 -31.330 1.00 63.38 297 THR A O 1
ATOM 2308 N N . SER A 1 298 ? 29.517 35.712 -29.453 1.00 66.56 298 SER A N 1
ATOM 2309 C CA . SER A 1 298 ? 30.816 35.667 -30.150 1.00 66.56 298 SER A CA 1
ATOM 2310 C C . SER A 1 298 ? 31.239 34.283 -30.670 1.00 66.56 298 SER A C 1
ATOM 2312 O O . SER A 1 298 ? 32.185 34.199 -31.451 1.00 66.56 298 SER A O 1
ATOM 2314 N N . MET A 1 299 ? 30.536 33.198 -30.312 1.00 77.12 299 MET A N 1
ATOM 2315 C CA . MET A 1 299 ? 30.863 31.823 -30.746 1.00 77.12 299 MET A CA 1
ATOM 2316 C C . MET A 1 299 ? 29.639 30.901 -30.905 1.00 77.12 299 MET A C 1
ATOM 2318 O O . MET A 1 299 ? 29.750 29.681 -30.766 1.00 77.12 299 MET A O 1
ATOM 2322 N N . PHE A 1 300 ? 28.455 31.439 -31.202 1.00 84.56 300 PHE A N 1
ATOM 2323 C CA . PHE A 1 300 ? 27.256 30.605 -31.284 1.00 84.56 300 PHE A CA 1
ATOM 2324 C C . PHE A 1 300 ? 27.242 29.760 -32.569 1.00 84.56 300 PHE A C 1
ATOM 2326 O O . PHE A 1 300 ? 27.275 30.290 -33.677 1.00 84.56 300 PHE A O 1
ATOM 2333 N N . ARG A 1 301 ? 27.222 28.427 -32.442 1.00 87.75 301 ARG A N 1
ATOM 2334 C CA . ARG A 1 301 ? 27.256 27.491 -33.584 1.00 87.75 301 ARG A CA 1
ATOM 2335 C C . ARG A 1 301 ? 26.251 26.351 -33.418 1.00 87.75 301 ARG A C 1
ATOM 2337 O O . ARG A 1 301 ? 26.665 25.209 -33.209 1.00 87.75 301 ARG A O 1
ATOM 2344 N N . PRO A 1 302 ? 24.941 26.627 -33.487 1.00 88.50 30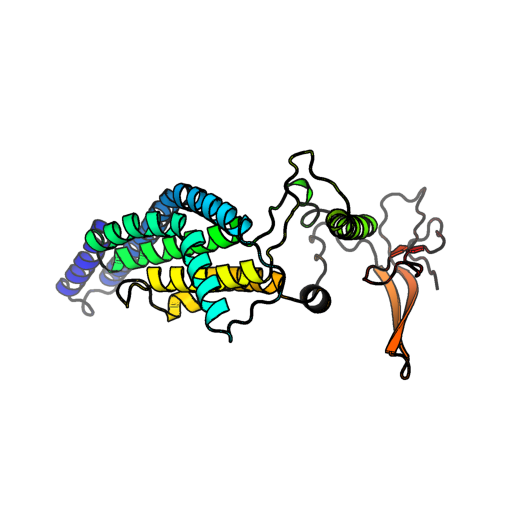2 PRO A N 1
ATOM 2345 C CA . PRO A 1 302 ? 23.936 25.601 -33.276 1.00 88.50 302 PRO A CA 1
ATOM 2346 C C . PRO A 1 302 ? 23.990 24.505 -34.335 1.00 88.50 302 PRO A C 1
ATOM 2348 O O . PRO A 1 302 ? 24.195 24.739 -35.535 1.00 88.50 302 PRO A O 1
ATOM 2351 N N . PHE A 1 303 ? 23.742 23.296 -33.859 1.00 90.88 303 PHE A N 1
ATOM 2352 C CA . PHE A 1 303 ? 23.493 22.087 -34.625 1.00 90.88 303 PHE A CA 1
ATOM 2353 C C . PHE A 1 303 ? 22.452 21.262 -33.866 1.00 90.88 303 PHE A C 1
ATOM 2355 O O . PHE A 1 303 ? 22.242 21.463 -32.670 1.00 90.88 303 PHE A O 1
ATOM 2362 N N . VAL A 1 304 ? 21.812 20.330 -34.561 1.00 89.44 304 VAL A N 1
ATOM 2363 C CA . VAL A 1 304 ? 20.850 19.400 -33.969 1.00 89.44 304 VAL A CA 1
ATOM 2364 C C . VAL A 1 304 ? 21.396 17.996 -34.140 1.00 89.44 304 VAL A C 1
ATOM 2366 O O . VAL A 1 304 ? 21.823 17.615 -35.232 1.00 89.44 304 VAL A O 1
ATOM 2369 N N . GLU A 1 305 ? 21.381 17.230 -33.058 1.00 89.44 305 GLU A N 1
ATOM 2370 C CA . GLU A 1 305 ? 21.770 15.828 -33.051 1.00 89.44 305 GLU A CA 1
ATOM 2371 C C . GLU A 1 305 ? 20.549 14.953 -32.769 1.00 89.44 305 GLU A C 1
ATOM 2373 O O . GLU A 1 305 ? 19.890 15.089 -31.741 1.00 89.44 305 GLU A O 1
ATOM 2378 N N . VAL A 1 306 ? 20.258 14.041 -33.690 1.00 85.81 306 VAL A N 1
ATOM 2379 C CA . VAL A 1 306 ? 19.195 13.048 -33.567 1.00 85.81 306 VAL A CA 1
ATOM 2380 C C . VAL A 1 306 ? 19.827 11.710 -33.206 1.00 85.81 306 VAL A C 1
ATOM 2382 O O . VAL A 1 306 ? 20.685 11.194 -33.932 1.00 85.81 306 VAL A O 1
ATOM 2385 N N . ASN A 1 307 ? 19.374 11.142 -32.091 1.00 82.12 307 ASN A N 1
ATOM 2386 C CA . ASN A 1 307 ? 19.800 9.842 -31.592 1.00 82.12 307 ASN A CA 1
ATOM 2387 C C . ASN A 1 307 ? 18.609 8.876 -31.589 1.00 82.12 307 ASN A C 1
ATOM 2389 O O . ASN A 1 307 ? 17.585 9.151 -30.970 1.00 82.12 307 ASN A O 1
ATOM 2393 N N . LEU A 1 308 ? 18.756 7.734 -32.258 1.00 77.44 308 LEU A N 1
ATOM 2394 C CA . LEU A 1 308 ? 17.771 6.658 -32.255 1.00 77.44 308 LEU A CA 1
ATOM 2395 C C . LEU A 1 308 ? 18.141 5.616 -31.192 1.00 77.44 308 LEU A C 1
ATOM 2397 O O . LEU A 1 308 ? 19.237 5.032 -31.205 1.00 77.44 308 LEU A O 1
ATOM 2401 N N . ILE A 1 309 ? 17.206 5.375 -30.274 1.00 71.19 309 ILE A N 1
ATOM 2402 C CA . ILE A 1 309 ? 17.317 4.375 -29.212 1.00 71.19 309 ILE A CA 1
ATOM 2403 C C . ILE A 1 309 ? 16.205 3.348 -29.393 1.00 71.19 309 ILE A C 1
ATOM 2405 O O . ILE A 1 309 ? 15.055 3.699 -29.625 1.00 71.19 309 ILE A O 1
ATOM 2409 N N . GLY A 1 310 ? 16.565 2.074 -29.281 1.00 65.75 310 GLY A N 1
ATOM 2410 C CA . GLY A 1 310 ? 15.639 0.964 -29.417 1.00 65.75 310 GLY A CA 1
ATOM 2411 C C . GLY A 1 310 ? 16.368 -0.376 -29.531 1.00 65.75 310 GLY A C 1
ATOM 2412 O O . GLY A 1 310 ? 17.590 -0.403 -29.742 1.00 65.75 310 GLY A O 1
ATOM 2413 N N . PRO A 1 311 ? 15.639 -1.490 -29.368 1.00 60.59 311 PRO A N 1
ATOM 2414 C CA . PRO A 1 311 ? 16.167 -2.827 -29.614 1.00 60.59 311 PRO A CA 1
ATOM 2415 C C . PRO A 1 311 ? 16.463 -3.033 -31.112 1.00 60.59 311 PRO A C 1
ATOM 2417 O O . PRO A 1 311 ? 15.913 -2.337 -31.960 1.00 60.59 311 PRO A O 1
ATOM 2420 N N . HIS A 1 312 ? 17.335 -3.992 -31.445 1.00 65.38 312 HIS A N 1
ATOM 2421 C CA . HIS A 1 312 ? 17.661 -4.382 -32.833 1.00 65.38 312 HIS A CA 1
ATOM 2422 C C . HIS A 1 312 ? 18.229 -3.262 -33.732 1.00 65.38 312 HIS A C 1
ATOM 2424 O O . HIS A 1 312 ? 18.062 -3.279 -34.945 1.00 65.38 312 HIS A O 1
ATOM 2430 N N . LEU A 1 313 ? 18.935 -2.287 -33.148 1.00 70.19 313 LEU A N 1
ATOM 2431 C CA . LEU A 1 313 ? 19.584 -1.192 -33.886 1.00 70.19 313 LEU A CA 1
ATOM 2432 C C . LEU A 1 313 ? 21.094 -1.402 -34.109 1.00 70.19 313 LEU A C 1
ATOM 2434 O O . LEU A 1 313 ? 21.806 -0.445 -34.410 1.00 70.19 313 LEU A O 1
ATOM 2438 N N . SER A 1 314 ? 21.622 -2.610 -33.887 1.00 72.69 314 SER A N 1
ATOM 2439 C CA . SER A 1 314 ? 23.070 -2.886 -33.919 1.00 72.69 314 SER A CA 1
ATOM 2440 C C . SER A 1 314 ? 23.707 -2.661 -35.290 1.00 72.69 314 SER A C 1
ATOM 2442 O O . SER A 1 314 ? 24.858 -2.241 -35.363 1.00 72.69 314 SER A O 1
ATOM 2444 N N . ASP A 1 315 ? 22.956 -2.915 -36.356 1.00 77.94 315 ASP A N 1
ATOM 2445 C CA . ASP A 1 315 ? 23.349 -2.766 -37.759 1.00 77.94 315 ASP A CA 1
ATOM 2446 C C . ASP A 1 315 ? 22.840 -1.450 -38.382 1.00 77.94 315 ASP A C 1
ATOM 2448 O O . ASP A 1 315 ? 23.061 -1.193 -39.566 1.00 77.94 315 ASP A O 1
ATOM 2452 N N . LYS A 1 316 ? 22.148 -0.600 -37.609 1.00 80.12 316 LYS A N 1
ATOM 2453 C CA . LYS A 1 316 ? 21.529 0.639 -38.101 1.00 80.12 316 LYS A CA 1
ATOM 2454 C C . LYS A 1 316 ? 22.316 1.876 -37.673 1.00 80.12 316 LYS A C 1
ATOM 2456 O O . LYS A 1 316 ? 22.936 1.927 -36.611 1.00 80.12 316 LYS A O 1
ATOM 2461 N N . ARG A 1 317 ? 22.252 2.938 -38.483 1.00 78.81 317 ARG A N 1
ATOM 2462 C CA . ARG A 1 317 ? 22.798 4.250 -38.108 1.00 78.81 317 ARG A CA 1
ATOM 2463 C C . ARG A 1 317 ? 21.938 4.857 -36.998 1.00 78.81 317 ARG A C 1
ATOM 2465 O O . ARG A 1 317 ? 20.790 5.214 -37.228 1.00 78.81 317 ARG A O 1
ATOM 2472 N N . ARG A 1 318 ? 22.517 5.003 -35.805 1.00 81.31 318 ARG A N 1
ATOM 2473 C CA . ARG A 1 318 ? 21.810 5.478 -34.601 1.00 81.31 318 ARG A CA 1
ATOM 2474 C C . ARG A 1 318 ? 21.981 6.961 -34.297 1.00 81.31 318 ARG A C 1
ATOM 2476 O O . ARG A 1 318 ? 21.286 7.471 -33.432 1.00 81.31 318 ARG A O 1
ATOM 2483 N N . LYS A 1 319 ? 22.916 7.632 -34.966 1.00 86.06 319 LYS A N 1
ATOM 2484 C CA . LYS A 1 319 ? 23.300 9.014 -34.675 1.00 86.06 319 LYS A CA 1
ATOM 2485 C C . LYS A 1 319 ? 23.421 9.810 -35.968 1.00 86.06 319 LYS A C 1
ATOM 2487 O O . LYS A 1 319 ? 24.080 9.380 -36.928 1.00 86.06 319 LYS A O 1
ATOM 2492 N N . HIS A 1 320 ? 22.777 10.965 -35.999 1.00 86.12 320 HIS A N 1
ATOM 2493 C CA . HIS A 1 320 ? 22.882 11.929 -37.083 1.00 86.12 320 HIS A CA 1
ATOM 2494 C C . HIS A 1 320 ? 23.001 13.331 -36.496 1.00 86.12 320 HIS A C 1
ATOM 2496 O O . HIS A 1 320 ? 22.232 13.685 -35.614 1.00 86.12 320 HIS A O 1
ATOM 2502 N N . ALA A 1 321 ? 23.939 14.126 -36.999 1.00 90.12 321 ALA A N 1
ATOM 2503 C CA . ALA A 1 321 ? 24.101 15.518 -36.609 1.00 90.12 321 ALA A CA 1
ATOM 2504 C C . ALA A 1 321 ? 23.999 16.403 -37.850 1.00 90.12 321 ALA A C 1
ATOM 2506 O O . ALA A 1 321 ? 24.590 16.087 -38.890 1.00 90.12 321 ALA A O 1
ATOM 2507 N N . THR A 1 322 ? 23.257 17.502 -37.742 1.00 91.38 322 THR A N 1
ATOM 2508 C CA . THR A 1 322 ? 23.201 18.513 -38.797 1.00 91.38 322 THR A CA 1
ATOM 2509 C C . THR A 1 322 ? 24.518 19.289 -38.869 1.00 91.38 322 THR A C 1
ATOM 2511 O O . THR A 1 322 ? 25.317 19.310 -37.931 1.00 91.38 322 THR A O 1
ATOM 2514 N N . LYS A 1 323 ? 24.775 19.946 -40.005 1.00 90.75 323 LYS A N 1
ATOM 2515 C CA . LYS A 1 323 ? 25.925 20.854 -40.123 1.00 90.75 323 LYS A CA 1
ATOM 2516 C C . LYS A 1 323 ? 25.702 22.071 -39.232 1.00 90.75 323 LYS A C 1
ATOM 2518 O O . LYS A 1 323 ? 24.644 22.688 -39.317 1.00 90.75 323 LYS A O 1
ATOM 2523 N N . SER A 1 324 ? 26.709 22.457 -38.457 1.00 89.19 324 SER A N 1
ATOM 2524 C CA . SER A 1 324 ? 26.643 23.665 -37.637 1.00 89.19 324 SER A CA 1
ATOM 2525 C C . SER A 1 324 ? 26.445 24.924 -38.489 1.00 89.19 324 SER A C 1
ATOM 2527 O O . SER A 1 324 ? 26.928 25.026 -39.623 1.00 89.19 324 SER A O 1
ATOM 2529 N N . LYS A 1 325 ? 25.701 25.892 -37.949 1.00 87.06 325 LYS A N 1
ATOM 2530 C CA . LYS A 1 325 ? 25.462 27.199 -38.577 1.00 87.06 325 LYS A CA 1
ATOM 2531 C C . LYS A 1 325 ? 26.049 28.280 -37.679 1.00 87.06 325 LYS A C 1
ATOM 2533 O O . LYS A 1 325 ? 25.694 28.344 -36.513 1.00 87.06 325 LYS A O 1
ATOM 2538 N N . ASN A 1 326 ? 26.953 29.109 -38.194 1.00 87.69 326 ASN A N 1
ATOM 2539 C CA . ASN A 1 326 ? 27.581 30.161 -37.390 1.00 87.69 326 ASN A CA 1
ATOM 2540 C C . ASN A 1 326 ? 26.604 31.311 -37.127 1.00 87.69 326 ASN A C 1
ATOM 2542 O O . ASN A 1 326 ? 25.975 31.795 -38.066 1.00 87.69 326 ASN A O 1
ATOM 2546 N N . ASN A 1 327 ? 26.545 31.754 -35.871 1.00 85.69 327 ASN A N 1
ATOM 2547 C CA . ASN A 1 327 ? 25.821 32.923 -35.378 1.00 85.69 327 ASN A CA 1
ATOM 2548 C C . ASN A 1 327 ? 24.391 33.026 -35.933 1.00 85.69 327 ASN A C 1
ATOM 2550 O O . ASN A 1 327 ? 23.979 34.076 -36.418 1.00 85.69 327 ASN A O 1
ATOM 2554 N N . ASN A 1 328 ? 23.647 31.916 -35.912 1.00 86.06 328 ASN A N 1
ATOM 2555 C CA . ASN A 1 328 ? 22.275 31.869 -36.405 1.00 86.06 328 ASN A CA 1
ATOM 2556 C C . ASN A 1 328 ? 21.338 31.360 -35.310 1.00 86.06 328 ASN A C 1
ATOM 2558 O O . ASN A 1 328 ? 21.442 30.205 -34.925 1.00 86.06 328 ASN A O 1
ATOM 2562 N N . TRP A 1 329 ? 20.424 32.208 -34.845 1.00 89.06 329 TRP A N 1
ATOM 2563 C CA . TRP A 1 329 ? 19.443 31.904 -33.798 1.00 89.06 329 TRP A CA 1
ATOM 2564 C C . TRP A 1 329 ? 18.232 31.110 -34.298 1.00 89.06 329 TRP A C 1
ATOM 2566 O O . TRP A 1 329 ? 17.567 30.465 -33.492 1.00 89.06 329 TRP A O 1
ATOM 2576 N N . SER A 1 330 ? 18.016 31.080 -35.617 1.00 90.31 330 SER A N 1
ATOM 2577 C CA . SER A 1 330 ? 16.941 30.319 -36.260 1.00 90.31 330 SER A CA 1
ATOM 2578 C C . SER A 1 330 ? 17.446 29.533 -37.489 1.00 90.31 330 SER A C 1
ATOM 2580 O O . SER A 1 330 ? 17.083 29.833 -38.636 1.00 90.31 330 SER A O 1
ATOM 2582 N N . PRO A 1 331 ? 18.375 28.569 -37.308 1.00 90.31 331 PRO A N 1
ATOM 2583 C CA . PRO A 1 331 ? 18.988 27.838 -38.409 1.00 90.31 331 PRO A CA 1
ATOM 2584 C C . PRO A 1 331 ? 18.012 26.864 -39.080 1.00 90.31 331 PRO A C 1
ATOM 2586 O O . PRO A 1 331 ? 17.383 26.032 -38.433 1.00 90.31 331 PRO A O 1
ATOM 2589 N N . LYS A 1 332 ? 17.971 26.899 -40.417 1.00 91.25 332 LYS A N 1
ATOM 2590 C CA . LYS A 1 332 ? 17.271 25.907 -41.247 1.00 91.25 332 LYS A CA 1
ATOM 2591 C C . LYS A 1 332 ? 18.236 24.802 -41.674 1.00 91.25 332 LYS A C 1
ATOM 2593 O O . LYS A 1 332 ? 19.320 25.099 -42.197 1.00 91.25 332 LYS A O 1
ATOM 2598 N N . TYR A 1 333 ? 17.840 23.551 -41.455 1.00 87.81 333 TYR A N 1
ATOM 2599 C CA . TYR A 1 333 ? 18.670 22.374 -41.726 1.00 87.81 333 TYR A CA 1
ATOM 2600 C C . TYR A 1 333 ? 18.177 21.554 -42.923 1.00 87.81 333 TYR A C 1
ATOM 2602 O O . TYR A 1 333 ? 19.042 21.105 -43.670 1.00 87.81 333 TYR A O 1
ATOM 2610 N N . ASN A 1 334 ? 16.852 21.483 -43.138 1.00 77.06 334 ASN A N 1
ATOM 2611 C CA . ASN A 1 334 ? 16.159 20.772 -44.228 1.00 77.06 334 ASN A CA 1
ATOM 2612 C C . ASN A 1 334 ? 16.654 19.344 -44.490 1.00 77.06 334 ASN A C 1
ATOM 2614 O O . ASN A 1 334 ? 17.569 19.156 -45.319 1.00 77.06 334 ASN A O 1
#

Foldseek 3Di:
DQVLVVVLVVLQVVCVVCPNVPHDPVVVVVSVVVSVVSVVVLLVVLLVVLVVCLVLLLVLLLQLLVLLVVDDDDDAQDCVDPVSVVVLLVSLCVSCVSVVVVLVVPLVVCLVPPDLVSQQSNLVSNLLSNLLSNLQNRLDFDPPVVVVPPPDDPDDDPVVVQVVVVCLVVLVPDDDDDDPDPNRDHRDNSSLSSVVSNLVVVLCSQCVVVSHDDSVCSVPDPSVVVSVVSSVVSVDDPVVVVVVVVVVCPDDDPPDPVPPDQWAWDKDWDWDQDPPPRDIDIDIDGFKIAQHHDDDQPFDWDKDKAADDDPPCPVPDGIDIFGTDHRDRIDGRD

Radius of gyration: 29.02 Å; chains: 1; bounding box: 67×66×77 Å